Protein AF-Q4TIF8-F1 (afdb_monomer_lite)

Organism: Tetraodon nigroviridis (NCBI:txid99883)

Radius of gyration: 18.83 Å; chains: 1; bounding box: 47×34×64 Å

Foldseek 3Di:
DVVVVLVVLLVVLVVLLVVLVPDDDDLDDDPSLCVLQPDPPPDDNNLLVLLVCLPVQPDLSSVLSSLSVNLSNLQNHPDASCVSNPPCLLVSLVSLLCLLPDPPHDLSSNLSSLSSLLSCLVRHVVSNCSQQCWDWDQDDPRDTAIERDPRHSVVSLQVLLDPVCPPVRCNDPSNVVSSLSSVVSCVVSPVVNSVVHLVPDPCSVVSSCCVVPPDDDPDDPDDDD

pLDDT: mean 84.52, std 13.5, range [31.75, 97.25]

Structure (mmCIF, N/CA/C/O backbone):
data_AF-Q4TIF8-F1
#
_entry.id   AF-Q4TIF8-F1
#
loop_
_atom_site.group_PDB
_atom_site.id
_atom_site.type_symbol
_atom_site.label_atom_id
_atom_site.label_alt_id
_atom_site.label_comp_id
_atom_site.label_asym_id
_atom_site.label_entity_id
_atom_site.label_seq_id
_atom_site.pdbx_PDB_ins_code
_atom_site.Cartn_x
_atom_site.Cartn_y
_atom_site.Cartn_z
_atom_site.occupancy
_atom_site.B_iso_or_equiv
_atom_site.auth_seq_id
_atom_site.auth_comp_id
_atom_site.auth_asym_id
_atom_site.auth_atom_id
_atom_site.pdbx_PDB_model_num
ATOM 1 N N . PRO A 1 1 ? -5.428 7.968 -30.701 1.00 64.38 1 PRO A N 1
ATOM 2 C CA . PRO A 1 1 ? -4.040 7.986 -30.169 1.00 64.38 1 PRO A CA 1
ATOM 3 C C . PRO A 1 1 ? -3.929 7.646 -28.667 1.00 64.38 1 PRO A C 1
ATOM 5 O O . PRO A 1 1 ? -3.242 6.688 -28.335 1.00 64.38 1 PRO A O 1
ATOM 8 N N . GLY A 1 2 ? -4.615 8.365 -27.764 1.00 76.75 2 GLY A N 1
ATOM 9 C CA . GLY A 1 2 ? -4.489 8.154 -26.307 1.00 76.75 2 GLY A CA 1
ATOM 10 C C . GLY A 1 2 ? -4.973 6.788 -25.795 1.00 76.75 2 GLY A C 1
ATOM 11 O O . GLY A 1 2 ? -4.301 6.168 -24.979 1.00 76.75 2 GLY A O 1
ATOM 12 N N . GLN A 1 3 ? -6.085 6.263 -26.323 1.00 79.88 3 GLN A N 1
ATOM 13 C CA . GLN A 1 3 ? -6.583 4.928 -25.950 1.00 79.88 3 GLN A CA 1
ATOM 14 C C . GLN A 1 3 ? -5.625 3.799 -26.359 1.00 79.88 3 GLN A C 1
ATOM 16 O O . GLN A 1 3 ? -5.420 2.867 -25.588 1.00 79.88 3 GLN A O 1
ATOM 21 N N . ILE A 1 4 ? -4.997 3.916 -27.534 1.00 86.88 4 ILE A N 1
ATOM 22 C CA . ILE A 1 4 ? -4.002 2.948 -28.021 1.00 86.88 4 ILE A CA 1
ATOM 23 C C . ILE A 1 4 ? -2.791 2.938 -27.084 1.00 86.88 4 ILE A C 1
ATOM 25 O O . ILE A 1 4 ? -2.325 1.873 -26.700 1.00 86.88 4 ILE A O 1
ATOM 29 N N . LEU A 1 5 ? -2.327 4.114 -26.646 1.00 87.38 5 LEU A N 1
ATOM 30 C CA . LEU A 1 5 ? -1.231 4.215 -25.683 1.00 87.38 5 LEU A CA 1
ATOM 31 C C . LEU A 1 5 ? -1.577 3.523 -24.356 1.00 87.38 5 LEU A C 1
ATOM 33 O O . LEU A 1 5 ? -0.792 2.712 -23.875 1.00 87.38 5 LEU A O 1
ATOM 37 N N . ILE A 1 6 ? -2.762 3.783 -23.791 1.00 88.25 6 ILE A N 1
ATOM 38 C CA . ILE A 1 6 ? -3.210 3.141 -22.543 1.00 88.25 6 ILE A CA 1
ATOM 39 C C . ILE A 1 6 ? -3.274 1.617 -22.704 1.00 88.25 6 ILE A C 1
ATOM 41 O O . ILE A 1 6 ? -2.806 0.886 -21.831 1.00 88.25 6 ILE A O 1
ATOM 45 N N . GLN A 1 7 ? -3.810 1.123 -23.823 1.00 88.31 7 GLN A N 1
ATOM 46 C CA . GLN A 1 7 ? -3.862 -0.311 -24.107 1.00 88.31 7 GLN A CA 1
ATOM 47 C C . GLN A 1 7 ? -2.463 -0.928 -24.208 1.00 88.31 7 GLN A C 1
ATOM 49 O O . GLN A 1 7 ? -2.223 -1.966 -23.593 1.00 88.31 7 GLN A O 1
ATOM 54 N N . SER A 1 8 ? -1.529 -0.270 -24.898 1.00 91.31 8 SER A N 1
ATOM 55 C CA . SER A 1 8 ? -0.138 -0.723 -24.992 1.00 91.31 8 SER A CA 1
ATOM 56 C C . SER A 1 8 ? 0.535 -0.797 -23.621 1.00 91.31 8 SER A C 1
ATOM 58 O O . SER A 1 8 ? 1.168 -1.805 -23.311 1.00 91.31 8 SER A O 1
ATOM 60 N N . VAL A 1 9 ? 0.352 0.215 -22.761 1.00 91.06 9 VAL A N 1
ATOM 61 C CA . VAL A 1 9 ? 0.905 0.192 -21.395 1.00 91.06 9 VAL A CA 1
ATOM 62 C C . VAL A 1 9 ? 0.277 -0.929 -20.562 1.00 91.06 9 VAL A C 1
ATOM 64 O O . VAL A 1 9 ? 0.994 -1.675 -19.895 1.00 91.06 9 VAL A O 1
ATOM 67 N N . LYS A 1 10 ? -1.047 -1.117 -20.629 1.00 91.12 10 LYS A N 1
ATOM 68 C CA . LYS A 1 10 ? -1.732 -2.211 -19.917 1.00 91.12 10 LYS A CA 1
ATOM 69 C C . LYS A 1 10 ? -1.241 -3.580 -20.368 1.00 91.12 10 LYS A C 1
ATOM 71 O O . LYS A 1 10 ? -1.038 -4.455 -19.524 1.00 91.12 10 LYS A O 1
ATOM 76 N N . LEU A 1 11 ? -1.040 -3.771 -21.672 1.00 91.19 11 LEU A N 1
ATOM 77 C CA . LEU A 1 11 ? -0.510 -5.019 -22.210 1.00 91.19 11 LEU A CA 1
ATOM 78 C C . LEU A 1 11 ? 0.923 -5.247 -21.725 1.00 91.19 11 LEU A C 1
ATOM 80 O O . LEU A 1 11 ? 1.208 -6.324 -21.212 1.00 91.19 11 LEU A O 1
ATOM 84 N N . ALA A 1 12 ? 1.781 -4.226 -21.790 1.00 92.56 12 ALA A N 1
ATOM 85 C CA . ALA A 1 12 ? 3.150 -4.304 -21.290 1.00 92.56 12 ALA A CA 1
ATOM 86 C C . ALA A 1 12 ? 3.185 -4.693 -19.803 1.00 92.56 12 ALA A C 1
ATOM 88 O O . ALA A 1 12 ? 3.849 -5.659 -19.438 1.00 92.56 12 ALA A O 1
ATOM 89 N N . PHE A 1 13 ? 2.402 -4.030 -18.944 1.00 91.88 13 PHE A N 1
ATOM 90 C CA . PHE A 1 13 ? 2.329 -4.391 -17.525 1.00 91.88 13 PHE A CA 1
ATOM 91 C C . PHE A 1 13 ? 1.773 -5.793 -17.300 1.00 91.88 13 PHE A C 1
ATOM 93 O O . PHE A 1 13 ? 2.265 -6.506 -16.429 1.00 91.88 13 PHE A O 1
ATOM 100 N N . SER A 1 14 ? 0.766 -6.209 -18.066 1.00 90.12 14 SER A N 1
ATOM 101 C CA . SER A 1 14 ? 0.175 -7.544 -17.935 1.00 90.12 14 SER A CA 1
ATOM 102 C C . SER A 1 14 ? 1.169 -8.636 -18.324 1.00 90.12 14 SER A C 1
ATOM 104 O O . SER A 1 14 ? 1.332 -9.607 -17.587 1.00 90.12 14 SER A O 1
ATOM 106 N N . VAL A 1 15 ? 1.868 -8.465 -19.450 1.00 92.06 15 VAL A N 1
ATOM 107 C CA . VAL A 1 15 ? 2.896 -9.400 -19.923 1.00 92.06 15 VAL A CA 1
ATOM 108 C C . VAL A 1 15 ? 4.035 -9.473 -18.913 1.00 92.06 15 VAL A C 1
ATOM 110 O O . VAL A 1 15 ? 4.344 -10.566 -18.448 1.00 92.06 15 VAL A O 1
ATOM 113 N N . THR A 1 16 ? 4.585 -8.336 -18.481 1.00 89.88 16 THR A N 1
ATOM 114 C CA . THR A 1 16 ? 5.671 -8.306 -17.489 1.00 89.88 16 THR A CA 1
ATOM 115 C C . THR A 1 16 ? 5.256 -8.962 -16.170 1.00 89.88 16 THR A C 1
ATOM 117 O O . THR A 1 16 ? 5.985 -9.800 -15.642 1.00 89.88 16 THR A O 1
ATOM 120 N N . ASN A 1 17 ? 4.052 -8.666 -15.664 1.00 88.19 17 ASN A N 1
ATOM 121 C CA . ASN A 1 17 ? 3.516 -9.309 -14.462 1.00 88.19 17 ASN A CA 1
ATOM 122 C C . ASN A 1 17 ? 3.411 -10.831 -14.611 1.00 88.19 17 ASN A C 1
ATOM 124 O O . ASN A 1 17 ? 3.734 -11.563 -13.675 1.00 88.19 17 ASN A O 1
ATOM 128 N N . ASN A 1 18 ? 2.942 -11.311 -15.764 1.00 88.38 18 ASN A N 1
ATOM 129 C CA . ASN A 1 18 ? 2.785 -12.738 -16.022 1.00 88.38 18 ASN A CA 1
ATOM 130 C C . ASN A 1 18 ? 4.130 -13.448 -16.182 1.00 88.38 18 ASN A C 1
ATOM 132 O O . ASN A 1 18 ? 4.282 -14.541 -15.648 1.00 88.38 18 ASN A O 1
ATOM 136 N N . VAL A 1 19 ? 5.108 -12.829 -16.846 1.00 88.75 19 VAL A N 1
ATOM 137 C CA . VAL A 1 19 ? 6.457 -13.395 -16.996 1.00 88.75 19 VAL A CA 1
ATOM 138 C C . VAL A 1 19 ? 7.127 -13.560 -15.631 1.00 88.75 19 VAL A C 1
ATOM 140 O O . VAL A 1 19 ? 7.611 -14.646 -15.327 1.00 88.75 19 VAL A O 1
ATOM 143 N N . ILE A 1 20 ? 7.070 -12.539 -14.767 1.00 86.25 20 ILE A N 1
ATOM 144 C CA . ILE A 1 20 ? 7.608 -12.636 -13.399 1.00 86.25 20 ILE A CA 1
ATOM 145 C C . ILE A 1 20 ? 6.835 -13.686 -12.585 1.00 86.25 20 ILE A C 1
ATOM 147 O O . ILE A 1 20 ? 7.428 -14.435 -11.821 1.00 86.25 20 ILE A O 1
ATOM 151 N N . ARG A 1 21 ? 5.508 -13.790 -12.761 1.00 85.00 21 ARG A N 1
ATOM 152 C CA . ARG A 1 21 ? 4.683 -14.798 -12.065 1.00 85.00 21 ARG A CA 1
ATOM 153 C C . ARG A 1 21 ? 5.035 -16.233 -12.441 1.00 85.00 21 ARG A C 1
ATOM 155 O O . ARG A 1 21 ? 4.941 -17.106 -11.591 1.00 85.00 21 ARG A O 1
ATOM 162 N N . LEU A 1 22 ? 5.318 -16.475 -13.717 1.00 86.62 22 LEU A N 1
ATOM 163 C CA . LEU A 1 22 ? 5.589 -17.809 -14.252 1.00 86.62 22 LEU A CA 1
ATOM 164 C C . LEU A 1 22 ? 7.047 -18.237 -14.052 1.00 86.62 22 LEU A C 1
ATOM 166 O O . LEU A 1 22 ? 7.390 -19.373 -14.371 1.00 86.62 22 LEU A O 1
ATOM 170 N N . LYS A 1 23 ? 7.899 -17.348 -13.529 1.00 82.81 23 LYS A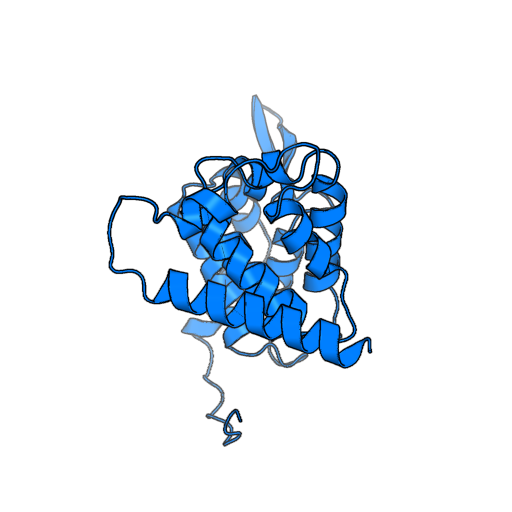 N 1
ATOM 171 C CA . LYS A 1 23 ? 9.270 -17.683 -13.157 1.00 82.81 23 LYS A CA 1
ATOM 172 C C . LYS A 1 23 ? 9.251 -18.822 -12.120 1.00 82.81 23 LYS A C 1
ATOM 174 O O . LYS A 1 23 ? 8.523 -18.717 -11.130 1.00 82.81 23 LYS A O 1
ATOM 179 N N . PRO A 1 24 ? 10.035 -19.898 -12.315 1.00 80.50 24 PRO A N 1
ATOM 180 C CA . PRO A 1 24 ? 10.155 -20.952 -11.316 1.00 80.50 24 PRO A CA 1
ATOM 181 C C . PRO A 1 24 ? 10.766 -20.394 -10.018 1.00 80.50 24 PRO A C 1
ATOM 183 O O . PRO A 1 24 ? 11.543 -19.435 -10.081 1.00 80.50 24 PRO A O 1
ATOM 186 N N . PRO A 1 25 ? 10.449 -20.981 -8.850 1.00 74.69 25 PRO A N 1
ATOM 187 C CA . PRO A 1 25 ? 11.040 -20.565 -7.583 1.00 74.69 25 PRO A CA 1
ATOM 188 C C . PRO A 1 25 ? 12.559 -20.767 -7.652 1.00 74.69 25 PRO A C 1
ATOM 190 O O . PRO A 1 25 ? 13.056 -21.889 -7.698 1.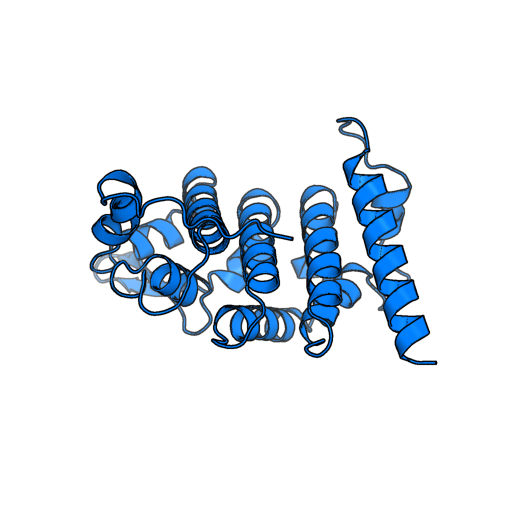00 74.69 25 PRO A O 1
ATOM 193 N N . SER A 1 26 ? 13.289 -19.661 -7.740 1.00 75.06 26 SER A N 1
ATOM 194 C CA . SER A 1 26 ? 14.744 -19.613 -7.811 1.00 75.06 26 SER A CA 1
ATOM 195 C C . SER A 1 26 ? 15.207 -18.338 -7.124 1.00 75.06 26 SER A C 1
ATOM 197 O O . SER A 1 26 ? 14.688 -17.260 -7.429 1.00 75.06 26 SER A O 1
ATOM 199 N N . ASP A 1 27 ? 16.197 -18.466 -6.242 1.00 68.81 27 ASP A N 1
ATOM 200 C CA . ASP A 1 27 ? 16.776 -17.341 -5.495 1.00 68.81 27 ASP A CA 1
ATOM 201 C C . ASP A 1 27 ? 17.520 -16.342 -6.393 1.00 68.81 27 ASP A C 1
ATOM 203 O O . ASP A 1 27 ? 17.813 -15.220 -5.985 1.00 68.81 27 ASP A O 1
ATOM 207 N N . VAL A 1 28 ? 17.817 -16.710 -7.643 1.00 78.62 28 VAL A N 1
ATOM 208 C CA . VAL A 1 28 ? 18.532 -15.830 -8.569 1.00 78.62 28 VAL A CA 1
ATOM 209 C C . VAL A 1 28 ? 17.545 -14.902 -9.274 1.00 78.62 28 VAL A C 1
ATOM 211 O O . VAL A 1 28 ? 16.625 -15.352 -9.964 1.00 78.62 28 VAL A O 1
ATOM 214 N N . ALA A 1 29 ? 17.746 -13.589 -9.141 1.00 77.94 29 ALA A N 1
ATOM 215 C CA . ALA A 1 29 ? 17.004 -12.590 -9.906 1.00 77.94 29 ALA A CA 1
ATOM 216 C C . ALA A 1 29 ? 17.207 -12.809 -11.416 1.00 77.94 29 ALA A C 1
ATOM 218 O O . ALA A 1 29 ? 18.332 -12.916 -11.904 1.00 77.94 29 ALA A O 1
ATOM 219 N N . SER A 1 30 ? 16.107 -12.877 -12.159 1.00 83.81 30 SER A N 1
ATOM 220 C CA . SER A 1 30 ? 16.119 -13.024 -13.611 1.00 83.81 30 SER A CA 1
ATOM 221 C C . SER A 1 30 ? 16.679 -11.762 -14.280 1.00 83.81 30 SER A C 1
ATOM 223 O O . SER A 1 30 ? 16.565 -10.669 -13.718 1.00 83.81 30 SER A O 1
ATOM 225 N N . PRO A 1 31 ? 17.209 -11.861 -15.513 1.00 83.75 31 PRO A N 1
ATOM 226 C CA . PRO A 1 31 ? 17.667 -10.690 -16.261 1.00 83.75 31 PRO A CA 1
ATOM 227 C C . PRO A 1 31 ? 16.587 -9.609 -16.409 1.00 83.75 31 PRO A C 1
ATOM 229 O O . PRO A 1 31 ? 16.896 -8.422 -16.402 1.00 83.75 31 PRO A O 1
ATOM 232 N N . LEU A 1 32 ? 15.312 -10.011 -16.492 1.00 83.50 32 LEU A N 1
ATOM 233 C CA . LEU A 1 32 ? 14.185 -9.083 -16.528 1.00 83.50 32 LEU A CA 1
ATOM 234 C C . LEU A 1 32 ? 14.020 -8.341 -15.196 1.00 83.50 32 LEU A C 1
ATOM 236 O O . LEU A 1 32 ? 13.904 -7.124 -15.196 1.00 83.50 32 LEU A O 1
ATOM 240 N N . GLU A 1 33 ? 14.031 -9.041 -14.061 1.00 82.75 33 GLU A N 1
ATOM 241 C CA . GLU A 1 33 ? 13.942 -8.404 -12.738 1.00 82.75 33 GLU A CA 1
ATOM 242 C C . GLU A 1 33 ? 15.128 -7.470 -12.495 1.00 82.75 33 GLU A C 1
ATOM 244 O O . GLU A 1 33 ? 14.937 -6.348 -12.035 1.00 82.75 33 GLU A O 1
ATOM 249 N N . GLN A 1 34 ? 16.337 -7.883 -12.877 1.00 81.12 34 GLN A N 1
ATOM 250 C CA . GLN A 1 34 ? 17.517 -7.024 -12.828 1.00 81.12 34 GLN A CA 1
ATOM 251 C C . GLN A 1 34 ? 17.324 -5.775 -13.693 1.00 81.12 34 GLN A C 1
ATOM 253 O O . GLN A 1 34 ? 17.499 -4.671 -13.198 1.00 81.12 34 GLN A O 1
ATOM 258 N N . ALA A 1 35 ? 16.882 -5.906 -14.944 1.00 81.88 35 ALA A N 1
ATOM 259 C CA . ALA A 1 35 ? 16.640 -4.752 -15.812 1.00 81.88 35 ALA A CA 1
ATOM 260 C C . ALA A 1 35 ? 15.549 -3.803 -15.278 1.00 81.88 35 ALA A C 1
ATOM 262 O O . ALA A 1 35 ? 15.669 -2.590 -15.420 1.00 81.88 35 ALA A O 1
ATOM 263 N N . LEU A 1 36 ? 14.497 -4.335 -14.645 1.00 81.25 36 LEU A N 1
ATOM 264 C CA . LEU A 1 36 ? 13.407 -3.533 -14.071 1.00 81.25 36 LEU A CA 1
ATOM 265 C C . LEU A 1 36 ? 13.804 -2.825 -12.768 1.00 81.25 36 LEU A C 1
ATOM 267 O O . LEU A 1 36 ? 13.198 -1.815 -12.415 1.00 81.25 36 LEU A O 1
ATOM 271 N N . THR A 1 37 ? 14.779 -3.379 -12.045 1.00 76.81 37 THR A N 1
ATOM 272 C CA . THR A 1 37 ? 15.252 -2.880 -10.744 1.00 76.81 37 THR A CA 1
ATOM 273 C C . THR A 1 37 ? 16.549 -2.085 -10.848 1.00 76.81 37 THR A C 1
ATOM 275 O O . THR A 1 37 ? 16.919 -1.402 -9.893 1.00 76.81 37 THR A O 1
ATOM 278 N N . GLN A 1 38 ? 17.235 -2.138 -11.992 1.00 74.19 38 GLN A N 1
ATOM 279 C CA . GLN A 1 38 ? 18.428 -1.345 -12.234 1.00 74.19 38 GLN A CA 1
ATOM 280 C C . GLN A 1 38 ? 18.080 0.147 -12.174 1.00 74.19 38 GLN A C 1
ATOM 282 O O . GLN A 1 38 ? 17.093 0.581 -12.778 1.00 74.19 38 GLN A O 1
ATOM 287 N N . PRO A 1 39 ? 18.881 0.956 -11.457 1.00 64.25 39 PRO A N 1
ATOM 288 C CA . PRO A 1 39 ? 18.705 2.395 -11.472 1.00 64.25 39 PRO A CA 1
ATOM 289 C C . PRO A 1 39 ? 18.944 2.873 -12.905 1.00 64.25 39 PRO A C 1
ATOM 291 O O . PRO A 1 39 ? 20.063 2.812 -13.414 1.00 64.25 39 PRO A O 1
ATOM 294 N N . GLY A 1 40 ? 17.877 3.310 -13.575 1.00 59.78 40 GLY A N 1
ATOM 295 C CA . GLY A 1 40 ? 17.991 3.927 -14.890 1.00 59.78 40 GLY A CA 1
ATOM 296 C C . GLY A 1 40 ? 18.965 5.103 -14.819 1.00 59.78 40 GLY A C 1
ATOM 297 O O . GLY A 1 40 ? 18.944 5.875 -13.856 1.00 59.78 40 GLY A O 1
ATOM 298 N N . GLY A 1 41 ? 19.832 5.242 -15.824 1.00 49.31 41 GLY A N 1
ATOM 299 C CA . GLY A 1 41 ? 20.680 6.425 -15.949 1.00 49.31 41 GLY A CA 1
ATOM 300 C C . GLY A 1 41 ? 19.818 7.691 -15.913 1.00 49.31 41 GLY A C 1
ATOM 301 O O . GLY A 1 41 ? 18.857 7.801 -16.668 1.00 49.31 41 GLY A O 1
ATOM 302 N N . HIS A 1 42 ? 20.153 8.611 -15.003 1.00 46.47 42 HIS A N 1
ATOM 303 C CA . HIS A 1 42 ? 19.512 9.914 -14.789 1.00 46.47 42 HIS A CA 1
ATOM 304 C C . HIS A 1 42 ? 17.974 9.894 -14.636 1.00 46.47 42 HIS A C 1
ATOM 306 O O . HIS A 1 42 ? 17.221 10.099 -15.582 1.00 46.47 42 HIS A O 1
ATOM 312 N N . GLY A 1 43 ? 17.495 9.745 -13.395 1.00 52.97 43 GLY A N 1
ATOM 313 C CA . GLY A 1 43 ? 16.169 10.229 -12.970 1.00 52.97 43 GLY A CA 1
ATOM 314 C C . GLY A 1 43 ? 14.941 9.412 -13.395 1.00 52.97 43 GLY A C 1
ATOM 315 O O . GLY A 1 43 ? 13.865 9.628 -12.845 1.00 52.97 43 GLY A O 1
ATOM 316 N N . ASN A 1 44 ? 15.079 8.438 -14.296 1.00 62.03 44 ASN A N 1
ATOM 317 C CA . ASN A 1 44 ? 13.972 7.590 -14.749 1.00 62.03 44 ASN A CA 1
ATOM 318 C C . ASN A 1 44 ? 13.998 6.216 -14.071 1.00 62.03 44 ASN A C 1
ATOM 320 O O . ASN A 1 44 ? 14.272 5.193 -14.697 1.00 62.03 44 ASN A O 1
ATOM 324 N N . ASN A 1 45 ? 13.697 6.191 -12.772 1.00 80.19 45 ASN A N 1
ATOM 325 C CA . ASN A 1 45 ? 13.471 4.936 -12.066 1.00 80.19 45 ASN A CA 1
ATOM 326 C C . ASN A 1 45 ? 12.072 4.397 -12.398 1.00 80.19 45 ASN A C 1
ATOM 328 O O . ASN A 1 45 ? 11.062 5.035 -12.086 1.00 80.19 45 ASN A O 1
ATOM 332 N N . LEU A 1 46 ? 12.006 3.209 -13.006 1.00 86.44 46 LEU A N 1
ATOM 333 C CA . LEU A 1 46 ? 10.741 2.569 -13.362 1.00 86.44 46 LEU A CA 1
ATOM 334 C C . LEU A 1 46 ? 9.819 2.400 -12.147 1.00 86.44 46 LEU A C 1
ATOM 336 O O . LEU A 1 46 ? 8.613 2.570 -12.287 1.00 86.44 46 LEU A O 1
ATOM 340 N N . ILE A 1 47 ? 10.362 2.137 -10.956 1.00 89.31 47 ILE A N 1
ATOM 341 C CA . ILE A 1 47 ? 9.584 2.001 -9.716 1.00 89.31 47 ILE A CA 1
ATOM 342 C C . ILE A 1 47 ? 8.814 3.295 -9.409 1.00 89.31 47 ILE A C 1
ATOM 344 O O . ILE A 1 47 ? 7.616 3.247 -9.127 1.00 89.31 47 ILE A O 1
ATOM 348 N N . ALA A 1 48 ? 9.461 4.457 -9.540 1.00 89.06 48 ALA A N 1
ATOM 349 C CA . ALA A 1 48 ? 8.810 5.752 -9.348 1.00 89.06 48 ALA A CA 1
ATOM 350 C C . ALA A 1 48 ? 7.745 6.018 -10.424 1.00 89.06 48 ALA A C 1
ATOM 352 O O . ALA A 1 48 ? 6.660 6.516 -10.123 1.00 89.06 48 ALA A O 1
ATOM 353 N N . VAL A 1 49 ? 8.021 5.643 -11.677 1.00 90.75 49 VAL A N 1
ATOM 354 C CA . VAL A 1 49 ? 7.053 5.762 -12.779 1.00 90.75 49 VAL A CA 1
ATOM 355 C C . VAL A 1 49 ? 5.830 4.870 -12.541 1.00 90.75 49 VAL A C 1
ATOM 357 O O . VAL A 1 49 ? 4.702 5.331 -12.700 1.00 90.75 49 VAL A O 1
ATOM 360 N N . LEU A 1 50 ? 6.032 3.621 -12.110 1.00 92.69 50 LEU A N 1
ATOM 361 C CA . LEU A 1 50 ? 4.957 2.690 -11.755 1.00 92.69 50 LEU A CA 1
ATOM 362 C C . LEU A 1 50 ? 4.090 3.251 -10.631 1.00 92.69 50 LEU A C 1
ATOM 364 O O . LEU A 1 50 ? 2.865 3.248 -10.744 1.00 92.69 50 LEU A O 1
ATOM 368 N N . ALA A 1 51 ? 4.716 3.791 -9.586 1.00 94.06 51 ALA A N 1
ATOM 369 C CA . ALA A 1 51 ? 4.002 4.393 -8.472 1.00 94.06 51 ALA A CA 1
ATOM 370 C C . ALA A 1 51 ? 3.151 5.599 -8.908 1.00 94.06 51 ALA A C 1
ATOM 372 O O . ALA A 1 51 ? 2.014 5.725 -8.463 1.00 94.06 51 ALA A O 1
ATOM 373 N N . LYS A 1 52 ? 3.624 6.429 -9.852 1.00 94.31 52 LYS A N 1
ATOM 374 C CA . LYS A 1 52 ? 2.869 7.578 -10.394 1.00 94.31 52 LYS A CA 1
ATOM 375 C C . LYS A 1 52 ? 1.585 7.190 -11.138 1.00 94.31 52 LYS A C 1
ATOM 377 O O . LYS A 1 52 ? 0.678 8.016 -11.242 1.00 94.31 52 LYS A O 1
ATOM 382 N N . TYR A 1 53 ? 1.425 5.943 -11.590 1.00 95.00 53 TYR A N 1
ATOM 383 C CA . TYR A 1 53 ? 0.148 5.504 -12.173 1.00 95.00 53 TYR A CA 1
ATOM 384 C C . TYR A 1 53 ? -1.010 5.490 -11.167 1.00 95.00 53 TYR A C 1
ATOM 386 O O . TYR A 1 53 ? -2.163 5.457 -11.597 1.00 95.00 53 TYR A O 1
ATOM 394 N N . ILE A 1 54 ? -0.746 5.605 -9.858 1.00 96.06 54 ILE A N 1
ATOM 395 C CA . ILE A 1 54 ? -1.787 5.782 -8.834 1.00 96.06 54 ILE A CA 1
ATOM 396 C C . ILE A 1 54 ? -2.663 7.023 -9.078 1.00 96.06 54 ILE A C 1
ATOM 398 O O . ILE A 1 54 ? -3.843 7.027 -8.725 1.00 96.06 54 ILE A O 1
ATOM 402 N N . TYR A 1 55 ? -2.121 8.060 -9.728 1.00 94.56 55 TYR A N 1
ATOM 403 C CA . TYR A 1 55 ? -2.860 9.281 -10.060 1.00 94.56 55 TYR A CA 1
ATOM 404 C C . TYR A 1 55 ? -3.847 9.091 -11.220 1.00 94.56 55 TYR A C 1
ATOM 406 O O . TYR A 1 55 ? -4.700 9.950 -11.453 1.00 94.56 55 TYR A O 1
ATOM 414 N N . HIS A 1 56 ? -3.767 7.979 -11.957 1.00 92.81 56 HIS A N 1
ATOM 415 C CA . HIS A 1 56 ? -4.635 7.734 -13.099 1.00 92.81 56 HIS A CA 1
ATOM 416 C C . HIS A 1 56 ? -6.011 7.216 -12.654 1.00 92.81 56 HIS A C 1
ATOM 418 O O . HIS A 1 56 ? -6.193 6.035 -12.361 1.00 92.81 56 HIS A O 1
ATOM 424 N N . LYS A 1 57 ? -7.004 8.114 -12.621 1.00 88.62 57 LYS A N 1
ATOM 425 C CA . LYS A 1 57 ? -8.356 7.805 -12.124 1.00 88.62 57 LYS A CA 1
ATOM 426 C C . LYS A 1 57 ? -9.324 7.269 -13.185 1.00 88.62 57 LYS A C 1
ATOM 428 O O . LYS A 1 57 ? -10.315 6.653 -12.815 1.00 88.62 57 LYS A O 1
ATOM 433 N N . HIS A 1 58 ? -9.063 7.507 -14.472 1.00 86.81 58 HIS A N 1
ATOM 434 C CA . HIS A 1 58 ? -10.028 7.236 -15.549 1.00 86.81 58 HIS A CA 1
ATOM 435 C C . HIS A 1 58 ? -10.140 5.756 -15.941 1.00 86.81 58 HIS A C 1
ATOM 437 O O . HIS A 1 58 ? -11.215 5.316 -16.332 1.00 86.81 58 HIS A O 1
ATOM 443 N N . ASP A 1 59 ? -9.053 4.988 -15.831 1.00 89.44 59 ASP A N 1
ATOM 444 C CA . ASP A 1 59 ? -9.046 3.539 -16.060 1.00 89.44 59 ASP A CA 1
ATOM 445 C C . ASP A 1 59 ? -8.482 2.832 -14.817 1.00 89.44 59 ASP A C 1
ATOM 447 O O . ASP A 1 59 ? -7.269 2.883 -14.613 1.00 89.44 59 ASP A O 1
ATOM 451 N N . PRO A 1 60 ? -9.307 2.154 -13.992 1.00 90.62 60 PRO A N 1
ATOM 452 C CA . PRO A 1 60 ? -8.855 1.487 -12.769 1.00 90.62 60 PRO A CA 1
ATOM 453 C C . PRO A 1 60 ? -7.989 0.248 -13.032 1.00 90.62 60 PRO A C 1
ATOM 455 O O . PRO A 1 60 ? -7.307 -0.237 -12.128 1.00 90.62 60 PRO A O 1
ATOM 458 N N . ALA A 1 61 ? -7.971 -0.294 -14.253 1.00 92.50 61 ALA A N 1
ATOM 459 C CA . ALA A 1 61 ? -7.104 -1.423 -14.576 1.00 92.50 61 ALA A CA 1
ATOM 460 C C . ALA A 1 61 ? -5.629 -1.019 -14.656 1.00 92.50 61 ALA A C 1
ATOM 462 O O . ALA A 1 61 ? -4.763 -1.822 -14.315 1.00 92.50 61 ALA A O 1
ATOM 463 N N . LEU A 1 62 ? -5.340 0.215 -15.071 1.00 92.81 62 LEU A N 1
ATOM 464 C CA . LEU A 1 62 ? -3.975 0.714 -15.182 1.00 92.81 62 LEU A CA 1
ATOM 465 C C . LEU A 1 62 ? -3.256 0.816 -13.818 1.00 92.81 62 LEU A C 1
ATOM 467 O O . LEU A 1 62 ? -2.219 0.162 -13.675 1.00 92.81 62 LEU A O 1
ATOM 471 N N . PRO A 1 63 ? -3.785 1.520 -12.791 1.00 95.12 63 PRO A N 1
ATOM 472 C CA . PRO A 1 63 ? -3.179 1.531 -11.465 1.00 95.12 63 PRO A CA 1
ATOM 473 C C . PRO A 1 63 ? -3.149 0.131 -10.850 1.00 95.12 63 PRO A C 1
ATOM 475 O O . PRO A 1 63 ? -2.154 -0.212 -10.225 1.00 95.12 63 PRO A O 1
ATOM 478 N N . ARG A 1 64 ? -4.152 -0.735 -11.078 1.00 95.06 64 ARG A N 1
ATOM 479 C CA . ARG A 1 64 ? -4.086 -2.131 -10.598 1.00 95.06 64 ARG A CA 1
ATOM 480 C C . ARG A 1 64 ? -2.872 -2.880 -11.125 1.00 95.06 64 ARG A C 1
ATOM 482 O O . ARG A 1 64 ? -2.157 -3.491 -10.339 1.00 95.06 64 ARG A O 1
ATOM 489 N N . LEU A 1 65 ? -2.646 -2.847 -12.437 1.00 94.38 65 LEU A N 1
ATOM 490 C CA . LEU A 1 65 ? -1.525 -3.551 -13.060 1.00 94.38 65 LEU A CA 1
ATOM 491 C C . LEU A 1 65 ? -0.177 -2.959 -12.632 1.00 94.38 65 LEU A C 1
ATOM 493 O O . LEU A 1 65 ? 0.773 -3.712 -12.406 1.00 94.38 65 LEU A O 1
ATOM 497 N N . ALA A 1 66 ? -0.110 -1.634 -12.480 1.00 95.50 66 ALA A N 1
ATOM 498 C CA . ALA A 1 66 ? 1.080 -0.943 -11.997 1.00 95.50 66 ALA A CA 1
ATOM 499 C C . ALA A 1 66 ? 1.404 -1.310 -10.539 1.00 95.50 66 ALA A C 1
ATOM 501 O O . ALA A 1 66 ? 2.533 -1.692 -10.249 1.00 95.50 66 ALA A O 1
ATOM 502 N N . ILE A 1 67 ? 0.412 -1.281 -9.640 1.00 96.44 67 ILE A N 1
ATOM 503 C CA . ILE A 1 67 ? 0.563 -1.677 -8.229 1.00 96.44 67 ILE A CA 1
ATOM 504 C C . ILE A 1 67 ? 0.906 -3.164 -8.123 1.00 96.44 67 ILE A C 1
ATOM 506 O O . ILE A 1 67 ? 1.743 -3.546 -7.313 1.00 96.44 67 ILE A O 1
ATOM 510 N N . GLN A 1 68 ? 0.312 -4.016 -8.962 1.00 94.38 68 GLN A N 1
ATOM 511 C CA . GLN A 1 68 ? 0.648 -5.437 -8.994 1.00 94.38 68 GLN A CA 1
ATOM 512 C C . GLN A 1 68 ? 2.115 -5.667 -9.369 1.00 94.38 68 GLN A C 1
ATOM 514 O O . GLN A 1 68 ? 2.773 -6.509 -8.757 1.00 94.38 68 GLN A O 1
ATOM 519 N N . LEU A 1 69 ? 2.631 -4.911 -10.342 1.00 92.62 69 LEU A N 1
ATOM 520 C CA . LEU A 1 69 ? 4.036 -4.988 -10.719 1.00 92.62 69 LEU A CA 1
ATOM 521 C C . LEU A 1 69 ? 4.927 -4.426 -9.609 1.00 92.62 69 LEU A C 1
ATOM 523 O O . LEU A 1 69 ? 5.904 -5.068 -9.240 1.00 92.62 69 LEU A O 1
ATOM 527 N N . LEU A 1 70 ? 4.547 -3.293 -9.013 1.00 93.88 70 LEU A N 1
ATOM 528 C CA . LEU A 1 70 ? 5.244 -2.693 -7.875 1.00 93.88 70 LEU A CA 1
ATOM 529 C C . LEU A 1 70 ? 5.329 -3.659 -6.682 1.00 93.88 70 LEU A C 1
ATOM 531 O O . LEU A 1 70 ? 6.394 -3.797 -6.090 1.00 93.88 70 LEU A O 1
ATOM 535 N N . LYS A 1 71 ? 4.249 -4.395 -6.392 1.00 94.25 71 LYS A N 1
ATOM 536 C CA . LYS A 1 71 ? 4.206 -5.452 -5.371 1.00 94.25 71 LYS A CA 1
ATOM 537 C C . LYS A 1 71 ? 5.226 -6.555 -5.634 1.00 94.25 71 LYS A C 1
ATOM 539 O O . LYS A 1 71 ? 5.907 -6.976 -4.712 1.00 94.25 71 LYS A O 1
ATOM 544 N N . ARG A 1 72 ? 5.357 -7.014 -6.882 1.00 89.94 72 ARG A N 1
ATOM 545 C CA . ARG A 1 72 ? 6.361 -8.028 -7.254 1.00 89.94 72 ARG A CA 1
ATOM 546 C C . ARG A 1 72 ? 7.779 -7.476 -7.192 1.00 89.94 72 ARG A C 1
ATOM 548 O O . ARG A 1 72 ? 8.693 -8.171 -6.777 1.00 89.94 72 ARG A O 1
ATOM 555 N N . LEU A 1 73 ? 7.975 -6.230 -7.612 1.00 88.44 73 LEU A N 1
ATOM 556 C CA . LEU A 1 73 ? 9.288 -5.603 -7.535 1.00 88.44 73 LEU A CA 1
ATOM 557 C C . LEU A 1 73 ? 9.706 -5.392 -6.078 1.00 88.44 73 LEU A C 1
ATOM 559 O O . LEU A 1 73 ? 10.864 -5.615 -5.769 1.00 88.44 73 LEU A O 1
ATOM 563 N N . ALA A 1 74 ? 8.785 -5.075 -5.168 1.00 90.06 74 ALA A N 1
ATOM 564 C CA . ALA A 1 74 ? 9.084 -4.954 -3.741 1.00 90.06 74 ALA A CA 1
ATOM 565 C C . ALA A 1 74 ? 9.662 -6.239 -3.117 1.00 90.06 74 ALA A C 1
ATOM 567 O O . ALA A 1 74 ? 10.469 -6.141 -2.199 1.00 90.06 74 ALA A O 1
ATOM 568 N N . THR A 1 75 ? 9.312 -7.426 -3.627 1.00 87.31 75 THR A N 1
ATOM 569 C CA . THR A 1 75 ? 9.867 -8.693 -3.119 1.00 87.31 75 THR A CA 1
ATOM 570 C C . THR A 1 75 ? 11.222 -9.052 -3.719 1.00 87.31 75 THR A C 1
ATOM 572 O O . THR A 1 75 ? 11.974 -9.792 -3.100 1.00 87.31 75 THR A O 1
ATOM 575 N N . VAL A 1 76 ? 11.523 -8.585 -4.937 1.00 81.81 76 VAL A N 1
ATOM 576 C CA . VAL A 1 76 ? 12.720 -9.014 -5.693 1.00 81.81 76 VAL A CA 1
ATOM 577 C C . VAL A 1 76 ? 13.780 -7.913 -5.813 1.00 81.81 76 VAL A C 1
ATOM 579 O O . VAL A 1 76 ? 14.935 -8.191 -6.129 1.00 81.81 76 VAL A O 1
ATOM 582 N N . ALA A 1 77 ? 13.416 -6.649 -5.591 1.00 71.44 77 ALA A N 1
ATOM 583 C CA . ALA A 1 77 ? 14.322 -5.531 -5.793 1.00 71.44 77 ALA A CA 1
ATOM 584 C C . ALA A 1 77 ? 15.456 -5.530 -4.754 1.00 71.44 77 ALA A C 1
ATOM 586 O O . ALA A 1 77 ? 15.184 -5.539 -3.555 1.00 71.44 77 ALA A O 1
ATOM 587 N N . PRO A 1 78 ? 16.725 -5.422 -5.191 1.00 64.50 78 PRO A N 1
ATOM 588 C CA . PRO A 1 78 ? 17.859 -5.268 -4.282 1.00 64.50 78 PRO A CA 1
ATOM 589 C C . PRO A 1 78 ? 17.894 -3.881 -3.618 1.00 64.50 78 PRO A C 1
ATOM 591 O O . PRO A 1 78 ? 18.562 -3.695 -2.605 1.00 64.50 78 PRO A O 1
ATOM 594 N N . MET A 1 79 ? 17.193 -2.896 -4.192 1.00 73.94 79 MET A N 1
ATOM 595 C CA . MET A 1 79 ? 17.070 -1.542 -3.655 1.00 73.94 79 MET A CA 1
ATOM 596 C C . MET A 1 79 ? 15.695 -1.316 -3.036 1.00 73.94 79 MET A C 1
ATOM 598 O O . MET A 1 79 ? 14.676 -1.761 -3.562 1.00 73.94 79 MET A O 1
ATOM 602 N N . SER A 1 80 ? 15.674 -0.538 -1.954 1.00 84.75 80 SER A N 1
ATOM 603 C CA . SER A 1 80 ? 14.443 -0.111 -1.293 1.00 84.75 80 SER A CA 1
ATOM 604 C C . SER A 1 80 ? 13.521 0.636 -2.262 1.00 84.75 80 SER A C 1
ATOM 606 O O . SER A 1 80 ? 13.926 1.622 -2.887 1.00 84.75 80 SER A O 1
ATOM 608 N N . VAL A 1 81 ? 12.256 0.210 -2.343 1.00 88.12 81 VAL A N 1
ATOM 609 C CA . VAL A 1 81 ? 11.217 0.909 -3.117 1.00 88.12 81 VAL A CA 1
ATOM 610 C C . VAL A 1 81 ? 11.082 2.347 -2.626 1.00 88.12 81 VAL A C 1
ATOM 612 O O . VAL A 1 81 ? 10.988 3.255 -3.442 1.00 88.12 81 VAL A O 1
ATOM 615 N N . TYR A 1 82 ? 11.158 2.573 -1.312 1.00 89.75 82 TYR A N 1
ATOM 616 C CA . TYR A 1 82 ? 11.126 3.912 -0.720 1.00 89.75 82 TYR A CA 1
ATOM 617 C C . TYR A 1 82 ? 12.257 4.807 -1.249 1.00 89.75 82 TYR A C 1
ATOM 619 O O . TYR A 1 82 ? 11.999 5.925 -1.692 1.00 89.75 82 TYR A O 1
ATOM 627 N N . ALA A 1 83 ? 13.491 4.293 -1.304 1.00 87.50 83 ALA A N 1
ATOM 628 C CA . ALA A 1 83 ? 14.624 5.037 -1.860 1.00 87.50 83 ALA A CA 1
ATOM 629 C C . ALA A 1 83 ? 14.423 5.372 -3.348 1.00 87.50 83 ALA A C 1
ATOM 631 O O . ALA A 1 83 ? 14.807 6.446 -3.806 1.00 87.50 83 ALA A O 1
ATOM 632 N N . CYS A 1 84 ? 13.766 4.479 -4.091 1.00 87.75 84 CYS A N 1
ATOM 633 C CA . CYS A 1 84 ? 13.440 4.682 -5.498 1.00 87.75 84 CYS A CA 1
ATOM 634 C C . CYS A 1 84 ? 12.402 5.791 -5.730 1.00 87.75 84 CYS A C 1
ATOM 636 O O . CYS A 1 84 ? 12.401 6.386 -6.806 1.00 87.75 84 CYS A O 1
ATOM 638 N N . LEU A 1 85 ? 11.531 6.069 -4.752 1.00 88.88 85 LEU A N 1
ATOM 639 C CA . LEU A 1 85 ? 10.560 7.168 -4.825 1.00 88.88 85 LEU A CA 1
ATOM 640 C C . LEU A 1 85 ? 11.212 8.538 -4.585 1.00 88.88 85 LEU A C 1
ATOM 642 O O . LEU A 1 85 ? 10.732 9.540 -5.112 1.00 88.88 85 LEU A O 1
ATOM 646 N N . GLY A 1 86 ? 12.300 8.589 -3.810 1.00 88.50 86 GLY A N 1
ATOM 647 C CA . GLY A 1 86 ? 13.043 9.818 -3.534 1.00 88.50 86 GLY A CA 1
ATOM 648 C C . GLY A 1 86 ? 12.156 10.927 -2.957 1.00 88.50 86 GLY A C 1
ATOM 649 O O . GLY A 1 86 ? 11.400 10.706 -2.012 1.00 88.50 86 GLY A O 1
ATOM 650 N N . SER A 1 87 ? 12.223 12.124 -3.547 1.00 89.50 87 SER A N 1
ATOM 651 C CA . SER A 1 87 ? 11.430 13.289 -3.124 1.00 89.50 87 SER A CA 1
ATOM 652 C C . SER A 1 87 ? 9.919 13.105 -3.277 1.00 89.50 87 SER A C 1
ATOM 654 O O . SER A 1 87 ? 9.153 13.778 -2.592 1.00 89.50 87 SER A O 1
ATOM 656 N N . ASP A 1 88 ? 9.478 12.192 -4.146 1.00 91.00 88 ASP A N 1
ATOM 657 C CA . ASP A 1 88 ? 8.057 11.981 -4.432 1.00 91.00 88 ASP A CA 1
ATOM 658 C C . ASP A 1 88 ? 7.390 11.042 -3.410 1.00 91.00 88 ASP A C 1
ATOM 660 O O . ASP A 1 88 ? 6.180 10.829 -3.472 1.00 91.00 88 ASP A O 1
ATOM 664 N N . ALA A 1 89 ? 8.147 10.475 -2.460 1.00 93.25 89 ALA A N 1
ATOM 665 C CA . ALA A 1 89 ? 7.659 9.451 -1.537 1.00 93.25 89 ALA A CA 1
ATOM 666 C C . ALA A 1 89 ? 6.410 9.890 -0.751 1.00 93.25 89 ALA A C 1
ATOM 668 O O . ALA A 1 89 ? 5.416 9.163 -0.734 1.00 93.25 89 ALA A O 1
ATOM 669 N N . ALA A 1 90 ? 6.424 11.088 -0.157 1.00 94.00 90 ALA A N 1
ATOM 670 C CA . ALA A 1 90 ? 5.285 11.611 0.601 1.00 94.00 90 ALA A CA 1
ATOM 671 C C . ALA A 1 90 ? 4.056 11.845 -0.294 1.00 94.00 90 ALA A C 1
ATOM 673 O O . ALA A 1 90 ? 2.966 11.373 0.018 1.00 94.00 90 ALA A O 1
ATOM 674 N N . ALA A 1 91 ? 4.242 12.476 -1.457 1.00 95.25 91 ALA A N 1
ATOM 675 C CA . ALA A 1 91 ? 3.154 12.736 -2.400 1.00 95.25 91 ALA A CA 1
ATOM 676 C C . ALA A 1 91 ? 2.521 11.438 -2.931 1.00 95.25 91 ALA A C 1
ATOM 678 O O . ALA A 1 91 ? 1.301 11.352 -3.098 1.00 95.25 91 ALA A O 1
ATOM 679 N N . ILE A 1 92 ? 3.344 10.416 -3.183 1.00 95.31 92 ILE A N 1
ATOM 680 C CA . ILE A 1 92 ? 2.887 9.093 -3.608 1.00 95.31 92 ILE A CA 1
ATOM 681 C C . ILE A 1 92 ? 2.126 8.414 -2.468 1.00 95.31 92 ILE A C 1
ATOM 683 O O . ILE A 1 92 ? 1.013 7.948 -2.705 1.00 95.31 92 ILE A O 1
ATOM 687 N N . ARG A 1 93 ? 2.657 8.405 -1.235 1.00 96.00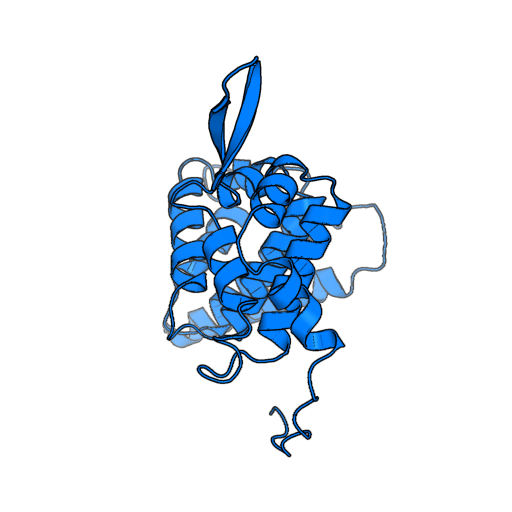 93 ARG A N 1
ATOM 688 C CA . ARG A 1 93 ? 1.937 7.904 -0.049 1.00 96.00 93 ARG A CA 1
ATOM 689 C C . ARG A 1 93 ? 0.550 8.537 0.044 1.00 96.00 93 ARG A C 1
ATOM 691 O O . ARG A 1 93 ? -0.441 7.813 0.117 1.00 96.00 93 ARG A O 1
ATOM 698 N N . ASP A 1 94 ? 0.471 9.861 -0.027 1.00 96.00 94 ASP A N 1
ATOM 699 C CA . ASP A 1 94 ? -0.787 10.600 0.100 1.00 96.00 94 ASP A CA 1
ATOM 700 C C . ASP A 1 94 ? -1.770 10.237 -1.018 1.00 96.00 94 ASP A C 1
ATOM 702 O O . ASP A 1 94 ? -2.970 10.092 -0.778 1.00 96.00 94 ASP A O 1
ATOM 706 N N . ALA A 1 95 ? -1.274 10.001 -2.235 1.00 96.62 95 ALA A N 1
ATOM 707 C CA . ALA A 1 95 ? -2.094 9.528 -3.343 1.00 96.62 95 ALA A CA 1
ATOM 708 C C . ALA A 1 95 ? -2.660 8.123 -3.092 1.00 96.62 95 ALA A C 1
ATOM 710 O O . ALA A 1 95 ? -3.853 7.898 -3.300 1.00 96.62 95 ALA A O 1
ATOM 711 N N . PHE A 1 96 ? -1.840 7.188 -2.604 1.00 97.12 96 PHE A N 1
ATOM 712 C CA . PHE A 1 96 ? -2.292 5.850 -2.215 1.00 97.12 96 PHE A CA 1
ATOM 713 C C . PHE A 1 96 ? -3.344 5.911 -1.096 1.00 97.12 96 PHE A C 1
ATOM 715 O O . PHE A 1 96 ? -4.390 5.268 -1.209 1.00 97.12 96 PHE A O 1
ATOM 722 N N . LEU A 1 97 ? -3.119 6.725 -0.060 1.00 95.94 97 LEU A N 1
ATOM 723 C CA . LEU A 1 97 ? -4.059 6.912 1.051 1.00 95.94 97 LEU A CA 1
ATOM 724 C C . LEU A 1 97 ? -5.376 7.540 0.594 1.00 95.94 97 LEU A C 1
ATOM 726 O O . LEU A 1 97 ? -6.444 7.028 0.922 1.00 95.94 97 LEU A O 1
ATOM 730 N N . THR A 1 98 ? -5.310 8.583 -0.234 1.00 95.69 98 THR A N 1
ATOM 731 C CA . THR A 1 98 ? -6.493 9.248 -0.800 1.00 95.69 98 THR A CA 1
ATOM 732 C C . THR A 1 98 ? -7.354 8.258 -1.584 1.00 95.69 98 THR A C 1
ATOM 734 O O . THR A 1 98 ? -8.581 8.252 -1.468 1.00 95.69 98 THR A O 1
ATOM 737 N N . ARG A 1 99 ? -6.725 7.382 -2.378 1.00 94.88 99 ARG A N 1
ATOM 738 C CA . ARG A 1 99 ? -7.423 6.330 -3.134 1.00 94.88 99 ARG A CA 1
ATOM 739 C C . ARG A 1 99 ? -8.035 5.292 -2.192 1.00 94.88 99 ARG A C 1
ATOM 741 O O . ARG A 1 99 ? -9.192 4.919 -2.365 1.00 94.88 99 ARG A O 1
ATOM 748 N N . LEU A 1 100 ? -7.303 4.872 -1.161 1.00 93.75 100 LEU A N 1
ATOM 749 C CA . LEU A 1 100 ? -7.785 3.897 -0.183 1.00 93.75 100 LEU A CA 1
ATOM 750 C C . LEU A 1 100 ? -8.994 4.427 0.620 1.00 93.75 100 LEU A C 1
ATOM 752 O O . LEU A 1 100 ? -9.963 3.692 0.825 1.00 93.75 100 LEU A O 1
ATOM 756 N N . GLN A 1 101 ? -8.987 5.712 0.989 1.00 92.06 101 GLN A N 1
ATOM 757 C CA . GLN A 1 101 ? -10.067 6.398 1.716 1.00 92.06 101 GLN A CA 1
ATOM 758 C C . GLN A 1 101 ? -11.287 6.730 0.842 1.00 92.06 101 GLN A C 1
ATOM 760 O O . GLN A 1 101 ? -12.417 6.755 1.331 1.00 92.06 101 GLN A O 1
ATOM 765 N N . SER A 1 102 ? -11.091 6.972 -0.456 1.00 91.50 102 SER A N 1
ATOM 766 C CA . SER A 1 102 ? -12.163 7.397 -1.363 1.00 91.50 102 SER A CA 1
ATOM 767 C C . SER A 1 102 ? -13.322 6.391 -1.422 1.00 91.50 102 SER A C 1
ATOM 769 O O . SER A 1 102 ? -13.126 5.202 -1.672 1.00 91.50 102 SER A O 1
ATOM 771 N N . LYS A 1 103 ? -14.561 6.859 -1.226 1.00 86.44 103 LYS A N 1
ATOM 772 C CA . LYS A 1 103 ? -15.772 6.012 -1.247 1.00 86.44 103 LYS A CA 1
ATOM 773 C C . LYS A 1 103 ? -16.165 5.537 -2.647 1.00 86.44 103 LYS A C 1
ATOM 775 O O . LYS A 1 103 ? -16.837 4.522 -2.772 1.00 86.44 103 LYS A O 1
ATOM 780 N N . THR A 1 104 ? -15.762 6.272 -3.680 1.00 87.88 104 THR A N 1
ATOM 781 C CA . THR A 1 104 ? -16.091 5.992 -5.089 1.00 87.88 104 THR A CA 1
ATOM 782 C C . THR A 1 104 ? -14.973 5.260 -5.822 1.00 87.88 104 THR A C 1
ATOM 784 O O . THR A 1 104 ? -15.050 5.060 -7.032 1.00 87.88 104 THR A O 1
ATOM 787 N N . GLU A 1 105 ? -13.911 4.893 -5.106 1.00 91.31 105 GLU A N 1
ATOM 788 C CA . GLU A 1 105 ? -12.783 4.188 -5.689 1.00 91.31 105 GLU A CA 1
ATOM 789 C C . GLU A 1 105 ? -13.150 2.763 -6.099 1.00 91.31 105 GLU A C 1
ATOM 791 O O . GLU A 1 105 ? -13.920 2.085 -5.417 1.00 91.31 105 GLU A O 1
ATOM 796 N N . ASP A 1 106 ? -12.533 2.289 -7.181 1.00 90.25 106 ASP A N 1
ATOM 797 C CA . ASP A 1 106 ? -12.662 0.898 -7.590 1.00 90.25 106 ASP A CA 1
ATOM 798 C C . ASP A 1 106 ? -12.145 -0.035 -6.480 1.00 90.25 106 ASP A C 1
ATOM 800 O O . ASP A 1 106 ? -11.007 0.067 -6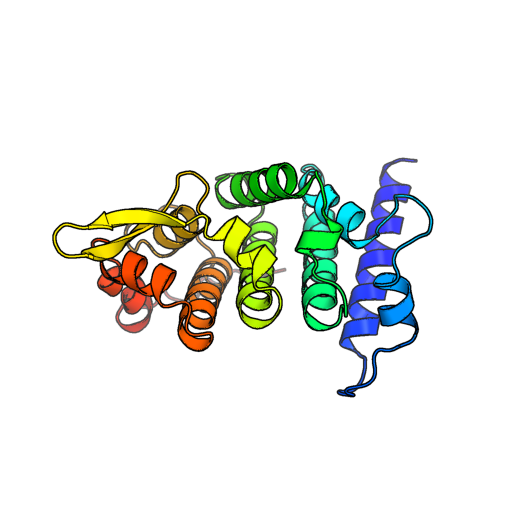.008 1.00 90.25 106 ASP A O 1
ATOM 804 N N . MET A 1 107 ? -12.993 -0.976 -6.064 1.00 89.62 107 MET A N 1
ATOM 805 C CA . MET A 1 107 ? -12.698 -1.865 -4.938 1.00 89.62 107 MET A CA 1
ATOM 806 C C . MET A 1 107 ? -11.466 -2.736 -5.199 1.00 89.62 107 MET A C 1
ATOM 808 O O . MET A 1 107 ? -10.706 -3.024 -4.275 1.00 89.62 107 MET A O 1
ATOM 812 N N . ARG A 1 108 ? -11.219 -3.124 -6.456 1.00 91.75 108 ARG A N 1
ATOM 813 C CA . ARG A 1 108 ? -10.054 -3.936 -6.818 1.00 91.75 108 ARG A CA 1
ATOM 814 C C . ARG A 1 108 ? -8.767 -3.115 -6.734 1.00 91.75 108 ARG A C 1
ATOM 816 O O . ARG A 1 108 ? -7.730 -3.681 -6.407 1.00 91.75 108 ARG A O 1
ATOM 823 N N . VAL A 1 109 ? -8.803 -1.802 -6.986 1.00 94.25 109 VAL A N 1
ATOM 824 C CA . VAL A 1 109 ? -7.657 -0.913 -6.714 1.00 94.25 109 VAL A CA 1
ATOM 825 C C . VAL A 1 109 ? -7.348 -0.905 -5.218 1.00 94.25 109 VAL A C 1
ATOM 827 O O . VAL A 1 109 ? -6.198 -1.130 -4.852 1.00 94.25 109 VAL A O 1
ATOM 830 N N . LYS A 1 110 ? -8.354 -0.729 -4.349 1.00 94.94 110 LYS A N 1
ATOM 831 C CA . LYS A 1 110 ? -8.150 -0.758 -2.888 1.00 94.94 110 LYS A CA 1
ATOM 832 C C . LYS A 1 110 ? -7.553 -2.078 -2.400 1.00 94.94 110 LYS A C 1
ATOM 834 O O . LYS A 1 110 ? -6.597 -2.061 -1.630 1.00 94.94 110 LYS A O 1
ATOM 839 N N . VAL A 1 111 ? -8.076 -3.206 -2.890 1.00 94.81 111 VAL A N 1
ATOM 840 C CA . VAL A 1 111 ? -7.524 -4.544 -2.615 1.00 94.81 111 VAL A CA 1
ATOM 841 C C . VAL A 1 111 ? -6.051 -4.603 -3.015 1.00 94.81 111 VAL A C 1
ATOM 843 O O . VAL A 1 111 ? -5.215 -4.980 -2.200 1.00 94.81 111 VAL A O 1
ATOM 846 N N . MET A 1 112 ? -5.712 -4.165 -4.233 1.00 95.81 112 MET A N 1
ATOM 847 C CA . MET A 1 112 ? -4.326 -4.175 -4.708 1.00 95.81 112 MET A CA 1
ATOM 848 C C . MET A 1 112 ? -3.397 -3.293 -3.865 1.00 95.81 112 MET A C 1
ATOM 850 O O . MET A 1 112 ? -2.247 -3.673 -3.656 1.00 95.81 112 MET A O 1
ATOM 854 N N . ILE A 1 113 ? -3.875 -2.144 -3.372 1.00 97.25 113 ILE A N 1
ATOM 855 C CA . ILE A 1 113 ? -3.113 -1.284 -2.453 1.00 97.25 113 ILE A CA 1
ATOM 856 C C . ILE A 1 113 ? -2.824 -2.031 -1.146 1.00 97.25 113 ILE A C 1
ATOM 858 O O . ILE A 1 113 ? -1.674 -2.080 -0.725 1.00 97.25 113 ILE A O 1
ATOM 862 N N . LEU A 1 114 ? -3.836 -2.639 -0.522 1.00 97.12 114 LEU A N 1
ATOM 863 C CA . LEU A 1 114 ? -3.659 -3.368 0.740 1.00 97.12 114 LEU A CA 1
ATOM 864 C C . LEU A 1 114 ? -2.749 -4.589 0.584 1.00 97.12 114 LEU A C 1
ATOM 866 O O . LEU A 1 114 ? -1.887 -4.815 1.425 1.00 97.12 114 LEU A O 1
ATOM 870 N N . GLU A 1 115 ? -2.882 -5.343 -0.508 1.00 96.06 115 GLU A N 1
ATOM 871 C CA . GLU A 1 115 ? -1.974 -6.456 -0.801 1.00 96.06 115 GLU A CA 1
ATOM 872 C C . GLU A 1 115 ? -0.531 -5.989 -1.009 1.00 96.06 115 GLU A C 1
ATOM 874 O O . GLU A 1 115 ? 0.405 -6.678 -0.609 1.00 96.06 115 GLU A O 1
ATOM 879 N N . PHE A 1 116 ? -0.338 -4.839 -1.660 1.00 96.94 116 PHE A N 1
ATOM 880 C CA . PHE A 1 116 ? 0.983 -4.241 -1.807 1.00 96.94 116 PHE A CA 1
ATOM 881 C C . PHE A 1 116 ? 1.567 -3.838 -0.451 1.00 96.94 116 PHE A C 1
ATOM 883 O O . PHE A 1 116 ? 2.717 -4.170 -0.172 1.00 96.94 116 PHE A O 1
ATOM 890 N N . LEU A 1 117 ? 0.774 -3.189 0.406 1.00 96.88 117 LEU A N 1
ATOM 891 C CA . LEU A 1 117 ? 1.204 -2.819 1.753 1.00 96.88 117 LEU A CA 1
ATOM 892 C C . LEU A 1 117 ? 1.533 -4.047 2.605 1.00 96.88 117 LEU A C 1
ATOM 894 O O . LEU A 1 117 ? 2.542 -4.019 3.294 1.00 96.88 117 LEU A O 1
ATOM 898 N N . ALA A 1 118 ? 0.756 -5.131 2.516 1.00 96.00 118 ALA A N 1
ATOM 899 C CA . ALA A 1 118 ? 1.042 -6.387 3.216 1.00 96.00 118 ALA A CA 1
ATOM 900 C C . ALA A 1 118 ? 2.406 -6.963 2.830 1.00 96.00 118 ALA A C 1
ATOM 902 O O . ALA A 1 118 ? 3.212 -7.259 3.702 1.00 96.00 118 ALA A O 1
ATOM 903 N N . VAL A 1 119 ? 2.713 -7.011 1.533 1.00 94.88 119 VAL A N 1
ATOM 904 C CA . VAL A 1 119 ? 4.040 -7.427 1.056 1.00 94.88 119 VAL A CA 1
ATOM 905 C C . VAL A 1 119 ? 5.140 -6.468 1.525 1.00 94.88 119 VAL A C 1
ATOM 907 O O . VAL A 1 119 ? 6.242 -6.901 1.862 1.00 94.88 119 VAL A O 1
ATOM 910 N N . ALA A 1 120 ? 4.862 -5.164 1.565 1.00 94.56 120 ALA A N 1
ATOM 911 C CA . ALA A 1 120 ? 5.824 -4.167 2.023 1.00 94.56 120 ALA A CA 1
ATOM 912 C C . ALA A 1 120 ? 6.160 -4.295 3.517 1.00 94.56 120 ALA A C 1
ATOM 914 O O . ALA A 1 120 ? 7.266 -3.919 3.897 1.00 94.56 120 ALA A O 1
ATOM 915 N N . VAL A 1 121 ? 5.257 -4.839 4.346 1.00 94.50 121 VAL A N 1
ATOM 916 C CA . VAL A 1 121 ? 5.555 -5.133 5.757 1.00 94.50 121 VAL A CA 1
ATOM 917 C C . VAL A 1 121 ? 6.768 -6.058 5.854 1.00 94.50 121 VAL A C 1
ATOM 919 O O . VAL A 1 121 ? 7.740 -5.704 6.512 1.00 94.50 121 VAL A O 1
ATOM 922 N N . GLU A 1 122 ? 6.724 -7.178 5.134 1.00 90.56 122 GLU A N 1
ATOM 923 C CA . GLU A 1 122 ? 7.738 -8.240 5.182 1.00 90.56 122 GLU A CA 1
ATOM 924 C C . GLU A 1 122 ? 9.036 -7.849 4.460 1.00 90.56 122 GLU A C 1
ATOM 926 O O . GLU A 1 122 ? 10.129 -8.262 4.837 1.00 90.56 122 GLU A O 1
ATOM 931 N N . THR A 1 123 ? 8.930 -7.064 3.382 1.00 91.06 123 THR A N 1
ATOM 932 C CA . THR A 1 123 ? 10.047 -6.881 2.435 1.00 91.06 123 THR A CA 1
ATOM 933 C C . THR A 1 123 ? 10.613 -5.466 2.374 1.00 91.06 123 THR A C 1
ATOM 935 O O . THR A 1 123 ? 11.727 -5.276 1.890 1.00 91.06 123 THR A O 1
ATOM 938 N N . GLN A 1 124 ? 9.880 -4.448 2.836 1.00 91.44 124 GLN A N 1
ATOM 939 C CA . GLN A 1 124 ? 10.217 -3.038 2.604 1.00 91.44 124 GLN A CA 1
ATOM 940 C C . GLN A 1 124 ? 10.011 -2.172 3.866 1.00 91.44 124 GLN A C 1
ATOM 942 O O . GLN A 1 124 ? 9.106 -1.332 3.892 1.00 91.44 124 GLN A O 1
ATOM 947 N N . PRO A 1 125 ? 10.882 -2.284 4.894 1.00 91.00 125 PRO A N 1
ATOM 948 C CA . PRO A 1 125 ? 10.724 -1.604 6.187 1.00 91.00 125 PRO A CA 1
ATOM 949 C C . PRO A 1 125 ? 10.555 -0.080 6.077 1.00 91.00 125 PRO A C 1
ATOM 951 O O . PRO A 1 125 ? 9.629 0.478 6.658 1.00 91.00 125 PRO A O 1
ATOM 954 N N . GLY A 1 126 ? 11.383 0.600 5.277 1.00 92.19 126 GLY A N 1
ATOM 955 C CA . GLY A 1 126 ? 11.276 2.057 5.118 1.00 92.19 126 GLY A CA 1
ATOM 956 C C . GLY A 1 126 ? 9.996 2.503 4.400 1.00 92.19 126 GLY A C 1
ATOM 957 O O . GLY A 1 126 ? 9.456 3.568 4.690 1.00 92.19 126 GLY A O 1
ATOM 958 N N . LEU A 1 127 ? 9.470 1.677 3.487 1.00 93.44 127 LEU A N 1
ATOM 959 C CA . LEU A 1 127 ? 8.203 1.976 2.824 1.00 93.44 127 LEU A CA 1
ATOM 960 C C . LEU A 1 127 ? 7.033 1.798 3.794 1.00 93.44 127 LEU A C 1
ATOM 962 O O . LEU A 1 127 ? 6.155 2.654 3.842 1.00 93.44 127 LEU A O 1
ATOM 966 N N . ILE A 1 128 ? 7.010 0.711 4.569 1.00 94.81 128 ILE A N 1
ATOM 967 C CA . ILE A 1 128 ? 5.919 0.489 5.520 1.00 94.81 128 ILE A CA 1
ATOM 968 C C . ILE A 1 128 ? 5.924 1.536 6.640 1.00 94.81 128 ILE A C 1
ATOM 970 O O . ILE A 1 128 ? 4.855 2.008 7.012 1.00 94.81 128 ILE A O 1
ATOM 974 N N . GLU A 1 129 ? 7.088 1.984 7.117 1.00 93.50 129 GLU A N 1
ATOM 975 C CA . GLU A 1 129 ? 7.183 3.073 8.102 1.00 93.50 129 GLU A CA 1
ATOM 976 C C . GLU A 1 129 ? 6.541 4.371 7.597 1.00 93.50 129 GLU A C 1
ATOM 978 O O . GLU A 1 129 ? 5.760 4.994 8.323 1.00 93.50 129 GLU A O 1
ATOM 983 N N . LEU A 1 130 ? 6.777 4.723 6.327 1.00 94.81 130 LEU A N 1
ATOM 984 C CA . LEU A 1 130 ? 6.148 5.874 5.676 1.00 94.81 130 LEU A CA 1
ATOM 985 C C . LEU A 1 130 ? 4.609 5.789 5.699 1.00 94.81 130 LEU A C 1
ATOM 987 O O . LEU A 1 130 ? 3.945 6.812 5.872 1.00 94.81 130 LEU A O 1
ATOM 991 N N . PHE A 1 131 ? 4.040 4.592 5.520 1.00 96.44 131 PHE A N 1
ATOM 992 C CA . PHE A 1 131 ? 2.587 4.365 5.502 1.00 96.44 131 PHE A CA 1
ATOM 993 C C . PHE A 1 131 ? 1.968 4.159 6.889 1.00 96.44 131 PHE A C 1
ATOM 995 O O . PHE A 1 131 ? 0.793 4.480 7.085 1.00 96.44 131 PHE A O 1
ATOM 1002 N N . LEU A 1 132 ? 2.711 3.608 7.850 1.00 94.94 132 LEU A N 1
ATOM 1003 C CA . LEU A 1 132 ? 2.245 3.459 9.227 1.00 94.94 132 LEU A CA 1
ATOM 1004 C C . LEU A 1 132 ? 2.161 4.813 9.926 1.00 94.94 132 LEU A C 1
ATOM 1006 O O . LEU A 1 132 ? 1.212 5.015 10.682 1.00 94.94 132 LEU A O 1
ATOM 1010 N N . ASN A 1 133 ? 3.105 5.721 9.640 1.00 94.81 133 ASN A N 1
ATOM 1011 C CA . ASN A 1 133 ? 3.126 7.100 10.132 1.00 94.81 133 ASN A CA 1
ATOM 1012 C C . ASN A 1 133 ? 2.771 7.179 11.629 1.00 94.81 133 ASN A C 1
ATOM 1014 O O . ASN A 1 133 ? 1.773 7.791 12.011 1.00 94.81 133 ASN A O 1
ATOM 1018 N N . LEU A 1 134 ? 3.531 6.462 12.461 1.00 92.12 134 LEU A N 1
ATOM 1019 C CA . LEU A 1 134 ? 3.323 6.443 13.907 1.00 92.12 134 LEU A CA 1
ATOM 1020 C C . LEU A 1 134 ? 4.023 7.637 14.552 1.00 92.12 134 LEU A C 1
ATOM 1022 O O . LEU A 1 134 ? 5.185 7.917 14.263 1.00 92.12 134 LEU A O 1
ATOM 1026 N N . GLU A 1 135 ? 3.326 8.296 15.465 1.00 90.25 135 GLU A N 1
ATOM 1027 C CA . GLU A 1 135 ? 3.866 9.390 16.264 1.00 90.25 135 GLU A CA 1
ATOM 1028 C C . GLU A 1 135 ? 4.284 8.861 17.634 1.00 90.25 135 GLU A C 1
ATOM 1030 O O . GLU A 1 135 ? 3.583 8.046 18.241 1.00 90.25 135 GLU A O 1
ATOM 1035 N N . VAL A 1 136 ? 5.439 9.313 18.120 1.00 87.94 136 VAL A N 1
ATOM 1036 C CA . VAL A 1 136 ? 5.912 8.991 19.467 1.00 87.94 136 VAL A CA 1
ATOM 1037 C C . VAL A 1 136 ? 5.427 10.080 20.406 1.00 87.94 136 VAL A C 1
ATOM 1039 O O . VAL A 1 136 ? 5.699 11.259 20.194 1.00 87.94 136 VAL A O 1
ATOM 1042 N N . LYS A 1 137 ? 4.726 9.672 21.457 1.00 80.50 137 LYS A N 1
ATOM 1043 C CA . LYS A 1 137 ? 4.373 10.525 22.580 1.00 80.50 137 LYS A CA 1
ATOM 1044 C C . LYS A 1 137 ? 5.239 10.129 23.768 1.00 80.50 137 LYS A C 1
ATOM 1046 O O . LYS A 1 137 ? 5.310 8.950 24.125 1.00 80.50 137 LYS A O 1
ATOM 1051 N N . ASP A 1 138 ? 5.887 11.114 24.378 1.00 72.50 138 ASP A N 1
ATOM 1052 C CA . ASP A 1 138 ? 6.614 10.902 25.625 1.00 72.50 138 ASP A CA 1
ATOM 1053 C C . ASP A 1 138 ? 5.609 10.515 26.718 1.00 72.50 138 ASP A C 1
ATOM 1055 O O . ASP A 1 138 ? 4.717 11.292 27.074 1.00 72.50 138 ASP A O 1
ATOM 1059 N N . GLY A 1 139 ? 5.704 9.274 27.195 1.00 64.50 139 GLY A N 1
ATOM 1060 C CA . GLY A 1 139 ? 4.876 8.770 28.280 1.00 64.50 139 GLY A CA 1
ATOM 1061 C C . GLY A 1 139 ? 5.370 9.268 29.636 1.00 64.50 139 GLY A C 1
ATOM 1062 O O . GLY A 1 139 ? 6.563 9.503 29.848 1.00 64.50 139 GLY A O 1
ATOM 1063 N N . SER A 1 140 ? 4.453 9.389 30.595 1.00 57.81 140 SER A N 1
ATOM 1064 C CA . SER A 1 140 ? 4.826 9.473 32.006 1.00 57.81 140 SER A CA 1
ATOM 1065 C C . SER A 1 140 ? 5.510 8.159 32.403 1.00 57.81 140 SER A C 1
ATOM 1067 O O . SER A 1 140 ? 4.951 7.096 32.150 1.00 57.81 140 SER A O 1
ATOM 1069 N N . GLU A 1 141 ? 6.697 8.236 33.013 1.00 60.38 141 GLU A N 1
ATOM 1070 C CA . GLU A 1 141 ? 7.543 7.097 33.442 1.00 60.38 141 GLU A CA 1
ATOM 1071 C C . GLU A 1 141 ? 8.456 6.455 32.376 1.00 60.38 141 GLU A C 1
ATOM 1073 O O . GLU A 1 141 ? 8.802 5.280 32.465 1.00 60.38 141 GLU A O 1
ATOM 1078 N N . GLY A 1 142 ? 8.910 7.209 31.368 1.00 62.66 142 GLY A N 1
ATOM 1079 C CA . GLY A 1 142 ? 10.000 6.759 30.481 1.00 62.66 142 GLY A CA 1
ATOM 1080 C C . GLY A 1 142 ? 9.626 5.639 29.499 1.00 62.66 142 GLY A C 1
ATOM 1081 O O . GLY A 1 142 ? 10.489 5.140 28.773 1.00 62.66 142 GLY A O 1
ATOM 1082 N N . SER A 1 143 ? 8.346 5.267 29.433 1.00 66.88 143 SER A N 1
ATOM 1083 C CA . SER A 1 143 ? 7.805 4.395 28.392 1.00 66.88 143 SER A CA 1
ATOM 1084 C C . SER A 1 143 ? 7.431 5.222 27.154 1.00 66.88 143 SER A C 1
ATOM 1086 O O . SER A 1 143 ? 6.778 6.260 27.251 1.00 66.88 143 SER A O 1
ATOM 1088 N N . LYS A 1 144 ? 7.881 4.789 25.969 1.00 75.06 144 LYS A N 1
ATOM 1089 C CA . LYS A 1 144 ? 7.484 5.408 24.694 1.00 75.06 144 LYS A CA 1
ATOM 1090 C C . LYS A 1 144 ? 6.075 4.946 24.347 1.00 75.06 144 LYS A C 1
ATOM 1092 O O . LYS A 1 144 ? 5.868 3.758 24.092 1.00 75.06 144 LYS A O 1
ATOM 1097 N N . GLU A 1 145 ? 5.120 5.867 24.311 1.00 82.88 145 GLU A N 1
ATOM 1098 C CA . GLU A 1 145 ? 3.795 5.578 23.778 1.00 82.88 145 GLU A CA 1
ATOM 1099 C C . GLU A 1 145 ? 3.749 5.912 22.289 1.00 82.88 145 GLU A C 1
ATOM 1101 O O . GLU A 1 145 ? 4.290 6.920 21.842 1.00 82.88 145 GLU A O 1
ATOM 1106 N N . PHE A 1 146 ? 3.096 5.057 21.508 1.00 88.44 146 PHE A N 1
ATOM 1107 C CA . PHE A 1 146 ? 2.880 5.288 20.084 1.00 88.44 146 PHE A CA 1
ATOM 1108 C C . PHE A 1 146 ? 1.431 5.700 19.843 1.00 88.44 146 PHE A C 1
ATOM 1110 O O . PHE A 1 146 ? 0.515 5.206 20.505 1.00 88.44 146 PHE A O 1
ATOM 1117 N N . LEU A 1 147 ? 1.222 6.584 18.875 1.00 90.69 147 LEU A N 1
ATOM 1118 C CA . LEU A 1 147 ? -0.087 6.993 18.382 1.00 90.69 147 LEU A CA 1
ATOM 1119 C C . LEU A 1 147 ? -0.124 6.877 16.858 1.00 90.69 147 LEU A C 1
ATOM 1121 O O . LEU A 1 147 ? 0.908 6.895 16.190 1.00 90.69 147 LEU A O 1
ATOM 1125 N N . LEU A 1 148 ? -1.329 6.738 16.303 1.00 92.44 148 LEU A N 1
ATOM 1126 C CA . LEU A 1 148 ? -1.511 6.830 14.856 1.00 92.44 148 LEU A CA 1
ATOM 1127 C C . LEU A 1 148 ? -1.397 8.297 14.461 1.00 92.44 148 LEU A C 1
ATOM 1129 O O . LEU A 1 148 ? -2.244 9.089 14.877 1.00 92.44 148 LEU A O 1
ATOM 1133 N N . GLY A 1 149 ? -0.402 8.638 13.650 1.00 92.00 149 GLY A N 1
ATOM 1134 C CA . GLY A 1 149 ? -0.332 9.962 13.055 1.00 92.00 149 GLY A CA 1
ATOM 1135 C C . GLY A 1 149 ? -1.443 10.177 12.032 1.00 92.00 149 GLY A C 1
ATOM 1136 O O . GLY A 1 149 ? -2.127 9.240 11.602 1.00 92.00 149 GLY A O 1
ATOM 1137 N N . GLU A 1 150 ? -1.611 11.427 11.616 1.00 90.19 150 GLU A N 1
ATOM 1138 C CA . GLU A 1 150 ? -2.696 11.864 10.725 1.00 90.19 150 GLU A CA 1
ATOM 1139 C C . GLU A 1 150 ? -2.758 11.057 9.415 1.00 90.19 150 GLU A C 1
ATOM 1141 O O . GLU A 1 150 ? -3.821 10.598 8.999 1.00 90.19 150 GLU A O 1
ATOM 1146 N N . TRP A 1 151 ? -1.597 10.789 8.815 1.00 90.25 151 TRP A N 1
ATOM 1147 C CA . TRP A 1 151 ? -1.459 10.103 7.525 1.00 90.25 151 TRP A CA 1
ATOM 1148 C C . TRP A 1 151 ? -1.272 8.585 7.655 1.00 90.25 151 TRP A C 1
ATOM 1150 O O . TRP A 1 151 ? -0.737 7.942 6.755 1.00 90.25 151 TRP A O 1
ATOM 1160 N N . SER A 1 152 ? -1.672 7.985 8.779 1.00 95.31 152 SER A N 1
ATOM 1161 C CA . SER A 1 152 ? -1.558 6.536 8.957 1.00 95.31 152 SER A CA 1
ATOM 1162 C C . SER A 1 152 ? -2.563 5.784 8.080 1.00 95.31 152 SER A C 1
ATOM 1164 O O . SER A 1 152 ? -3.773 6.017 8.149 1.00 95.31 152 SER A O 1
ATOM 1166 N N . CYS A 1 153 ? -2.091 4.797 7.313 1.00 95.62 153 CYS A N 1
ATOM 1167 C CA . CYS A 1 153 ? -2.974 3.878 6.584 1.00 95.62 153 CYS A CA 1
ATOM 1168 C C . CYS A 1 153 ? -3.878 3.048 7.514 1.00 95.62 153 CYS A C 1
ATOM 1170 O O . CYS A 1 153 ? -4.927 2.566 7.079 1.00 95.62 153 CYS A O 1
ATOM 1172 N N . LEU A 1 154 ? -3.511 2.916 8.795 1.00 95.31 154 LEU A N 1
ATOM 1173 C CA . LEU A 1 154 ? -4.244 2.123 9.780 1.00 95.31 154 LEU A CA 1
ATOM 1174 C C . LEU A 1 154 ? -5.628 2.687 10.099 1.00 95.31 154 LEU A C 1
ATOM 1176 O O . LEU A 1 154 ? -6.518 1.903 10.415 1.00 95.31 154 LEU A O 1
ATOM 1180 N N . HIS A 1 155 ? -5.844 3.999 9.955 1.00 93.62 155 HIS A N 1
ATOM 1181 C CA . HIS A 1 155 ? -7.184 4.585 10.093 1.00 93.62 155 HIS A CA 1
ATOM 1182 C C . HIS A 1 155 ? -8.164 3.934 9.114 1.00 93.62 155 HIS A C 1
ATOM 1184 O O . HIS A 1 155 ? -9.237 3.487 9.503 1.00 93.62 155 HIS A O 1
ATOM 1190 N N . VAL A 1 156 ? -7.741 3.767 7.858 1.00 92.25 156 VAL A N 1
ATOM 1191 C CA . VAL A 1 156 ? -8.586 3.167 6.818 1.00 92.25 156 VAL A CA 1
ATOM 1192 C C . VAL A 1 156 ? -8.810 1.681 7.066 1.00 92.25 156 VAL A C 1
ATOM 1194 O O . VAL A 1 156 ? -9.896 1.168 6.830 1.00 92.25 156 VAL A O 1
ATOM 1197 N N . VAL A 1 157 ? -7.790 0.974 7.551 1.00 93.44 157 VAL A N 1
ATOM 1198 C CA . VAL A 1 157 ? -7.894 -0.457 7.866 1.00 93.44 157 VAL A CA 1
ATOM 1199 C C . VAL A 1 157 ? -8.887 -0.689 9.003 1.00 93.44 157 VAL A C 1
ATOM 1201 O O . VAL A 1 157 ? -9.705 -1.600 8.902 1.00 93.44 157 VAL A O 1
ATOM 1204 N N . LEU A 1 158 ? -8.859 0.151 10.043 1.00 92.38 158 LEU A N 1
ATOM 1205 C CA . LEU A 1 158 ? -9.816 0.108 11.151 1.00 92.38 158 LEU A CA 1
ATOM 1206 C C . LEU A 1 158 ? -11.253 0.358 10.671 1.00 92.38 158 LEU A C 1
ATOM 1208 O O . LEU A 1 158 ? -12.156 -0.375 11.069 1.00 92.38 158 LEU A O 1
ATOM 1212 N N . ASP A 1 159 ? -11.449 1.322 9.769 1.00 89.88 159 ASP A N 1
ATOM 1213 C CA . ASP A 1 159 ? -12.757 1.589 9.161 1.00 89.88 159 ASP A CA 1
ATOM 1214 C C . ASP A 1 159 ? -13.253 0.411 8.304 1.00 89.88 159 ASP A C 1
ATOM 1216 O O . ASP A 1 159 ? -14.443 0.095 8.304 1.00 89.88 159 ASP A O 1
ATOM 1220 N N . LEU A 1 160 ? -12.352 -0.263 7.577 1.00 88.25 160 LEU A N 1
ATOM 1221 C CA . LEU A 1 160 ? -12.693 -1.401 6.714 1.00 88.25 160 LEU A CA 1
ATOM 1222 C C . LEU A 1 160 ? -13.105 -2.653 7.498 1.00 88.25 160 LEU A C 1
ATOM 1224 O O . LEU A 1 160 ? -13.937 -3.420 7.007 1.00 88.25 160 LEU A O 1
ATOM 1228 N N . ILE A 1 161 ? -12.534 -2.871 8.686 1.00 88.56 161 ILE A N 1
ATOM 1229 C CA . ILE A 1 161 ? -12.903 -4.000 9.554 1.00 88.56 161 ILE A CA 1
ATOM 1230 C C . ILE A 1 161 ? -14.088 -3.678 10.474 1.00 88.56 161 ILE A C 1
ATOM 1232 O O . ILE A 1 161 ? -14.590 -4.587 11.130 1.00 88.56 161 ILE A O 1
ATOM 1236 N N . ASP A 1 162 ? -14.553 -2.424 10.544 1.00 87.69 162 ASP A N 1
ATOM 1237 C CA . ASP A 1 162 ? -15.650 -2.050 11.439 1.00 87.69 162 ASP A CA 1
ATOM 1238 C C . ASP A 1 162 ? -16.944 -2.796 11.093 1.00 87.69 162 ASP A C 1
ATOM 1240 O O . ASP A 1 162 ? -17.571 -2.581 10.051 1.00 87.69 162 ASP A O 1
ATOM 1244 N N . SER A 1 163 ? -17.381 -3.646 12.023 1.00 74.38 163 SER A N 1
ATOM 1245 C CA . SER A 1 163 ? -18.610 -4.439 11.941 1.00 74.38 163 SER A CA 1
ATOM 1246 C C . SER A 1 163 ? -19.852 -3.587 11.667 1.00 74.38 163 SER A C 1
ATOM 1248 O O . SER A 1 163 ? -20.778 -4.039 11.002 1.00 74.38 163 SER A O 1
ATOM 1250 N N . LYS A 1 164 ? -19.878 -2.325 12.121 1.00 74.94 164 LYS A N 1
ATOM 1251 C CA . LYS A 1 164 ? -21.004 -1.407 11.866 1.00 74.94 164 LYS A CA 1
ATOM 1252 C C . LYS A 1 164 ? -21.035 -0.856 10.441 1.00 74.94 164 LYS A C 1
ATOM 1254 O O . LYS A 1 164 ? -22.071 -0.322 10.029 1.00 74.94 164 LYS A O 1
ATOM 1259 N N . GLN A 1 165 ? -19.911 -0.907 9.731 1.00 69.88 165 GLN A N 1
ATOM 1260 C CA . GLN A 1 165 ? -19.796 -0.508 8.327 1.00 69.88 165 GLN A CA 1
ATOM 1261 C C . GLN A 1 165 ? -20.046 -1.693 7.389 1.00 69.88 165 GLN A C 1
ATOM 1263 O O . GLN A 1 165 ? -20.512 -1.496 6.262 1.00 69.88 165 GLN A O 1
ATOM 1268 N N . GLN A 1 166 ? -19.802 -2.917 7.866 1.00 63.59 166 GLN A N 1
ATOM 1269 C CA . GLN A 1 166 ? -20.129 -4.149 7.154 1.00 63.59 166 GLN A CA 1
ATOM 1270 C C . GLN A 1 166 ? -21.646 -4.219 6.913 1.00 63.59 166 GLN A C 1
ATOM 1272 O O . GLN A 1 166 ? -22.448 -4.198 7.842 1.00 63.59 166 GLN A O 1
ATOM 1277 N N . GLY A 1 167 ? -22.046 -4.219 5.639 1.00 57.78 167 GLY A N 1
ATOM 1278 C CA . GLY A 1 167 ? -23.451 -4.226 5.212 1.00 57.78 167 GLY A CA 1
ATOM 1279 C C . GLY A 1 167 ? -24.069 -2.851 4.915 1.00 57.78 167 GLY A C 1
ATOM 1280 O O . GLY A 1 167 ? -25.122 -2.806 4.286 1.00 57.78 167 GLY A O 1
ATOM 1281 N N . LYS A 1 168 ? -23.428 -1.728 5.286 1.00 60.69 168 LYS A N 1
ATOM 1282 C CA . LY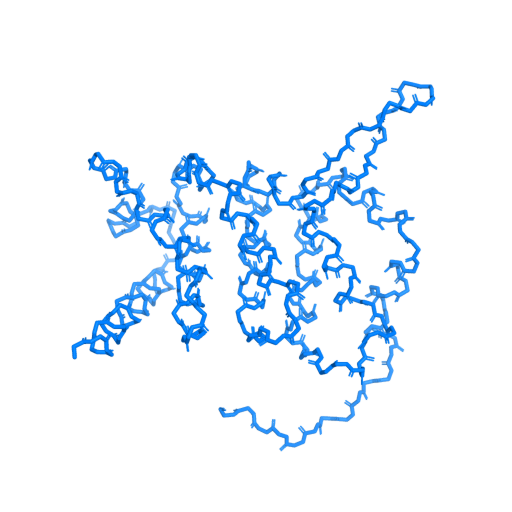S A 1 168 ? -23.886 -0.369 4.898 1.00 60.69 168 LYS A CA 1
ATOM 1283 C C . LYS A 1 168 ? -23.342 0.073 3.548 1.00 60.69 168 LYS A C 1
ATOM 1285 O O . LYS A 1 168 ? -24.044 0.682 2.748 1.00 60.69 168 LYS A O 1
ATOM 1290 N N . TYR A 1 169 ? -22.079 -0.241 3.315 1.00 55.91 169 TYR A N 1
ATOM 1291 C CA . TYR A 1 169 ? -21.430 -0.145 2.022 1.00 55.91 169 TYR A CA 1
ATOM 1292 C C . TYR A 1 169 ? -21.042 -1.574 1.675 1.00 55.91 169 TYR A C 1
ATOM 1294 O O . TYR A 1 169 ? -20.568 -2.300 2.550 1.00 55.91 169 TYR A O 1
ATOM 1302 N N . TRP A 1 170 ? -21.288 -2.012 0.443 1.00 52.06 170 TRP A N 1
ATOM 1303 C CA . TRP A 1 170 ? -20.830 -3.318 -0.018 1.00 52.06 170 TRP A CA 1
ATOM 1304 C C . TRP A 1 170 ? -19.299 -3.332 0.063 1.00 52.06 170 TRP A C 1
ATOM 1306 O O . TRP A 1 170 ? -18.627 -2.877 -0.856 1.00 52.06 170 TRP A O 1
ATOM 1316 N N . CYS A 1 171 ? -18.747 -3.749 1.204 1.00 60.31 171 CYS A N 1
ATOM 1317 C CA . CYS A 1 171 ? -17.339 -4.064 1.359 1.00 60.31 171 CYS A CA 1
ATOM 1318 C C . CYS A 1 171 ? -17.214 -5.490 0.835 1.00 60.31 171 CYS A C 1
ATOM 1320 O O . CYS A 1 171 ? -17.667 -6.416 1.515 1.00 60.31 171 CYS A O 1
ATOM 1322 N N . PRO A 1 172 ? -16.697 -5.692 -0.389 1.00 72.38 172 PRO A N 1
ATOM 1323 C CA . PRO A 1 172 ? -16.621 -7.029 -0.940 1.00 72.38 172 PRO A CA 1
ATOM 1324 C C . PRO A 1 172 ? -15.776 -7.897 0.002 1.00 72.38 172 PRO A C 1
ATOM 1326 O O . PRO A 1 172 ? -14.777 -7.396 0.534 1.00 72.38 172 PRO A O 1
ATOM 1329 N N . PRO A 1 173 ? -16.098 -9.190 0.173 1.00 80.69 173 PRO A N 1
ATOM 1330 C CA . PRO A 1 173 ? -15.309 -10.109 0.996 1.00 80.69 173 PRO A CA 1
ATOM 1331 C C . PRO A 1 173 ? -13.799 -10.046 0.710 1.00 80.69 173 PRO A C 1
ATOM 1333 O O . PRO A 1 173 ? -12.982 -10.188 1.615 1.00 80.69 173 PRO A O 1
ATOM 1336 N N . LEU A 1 174 ? -13.422 -9.754 -0.541 1.00 84.94 174 LEU A N 1
ATOM 1337 C CA . LEU A 1 174 ? -12.037 -9.558 -0.971 1.00 84.94 174 LEU A CA 1
ATOM 1338 C C . LEU A 1 174 ? -11.348 -8.351 -0.318 1.00 84.94 174 LEU A C 1
ATOM 1340 O O . LEU A 1 174 ? -10.191 -8.462 0.079 1.00 84.94 174 LEU A O 1
ATOM 1344 N N . LEU A 1 175 ? -12.034 -7.211 -0.188 1.00 88.94 175 LEU A N 1
ATOM 1345 C CA . LEU A 1 175 ? -11.466 -6.010 0.431 1.00 88.94 175 LEU A CA 1
ATOM 1346 C C . LEU A 1 175 ? -11.269 -6.210 1.930 1.00 88.94 175 LEU A C 1
ATOM 1348 O O . LEU A 1 175 ? -10.212 -5.877 2.465 1.00 88.94 175 LEU A O 1
ATOM 1352 N N . HIS A 1 176 ? -12.252 -6.826 2.582 1.00 88.12 176 HIS A N 1
ATOM 1353 C CA . HIS A 1 176 ? -12.136 -7.173 3.988 1.00 88.12 176 HIS A CA 1
ATOM 1354 C C . HIS A 1 176 ? -10.999 -8.178 4.225 1.00 88.12 176 HIS A C 1
ATOM 1356 O O . HIS A 1 176 ? -10.137 -7.953 5.073 1.00 88.12 176 HIS A O 1
ATOM 1362 N N . ARG A 1 177 ? -10.918 -9.240 3.413 1.00 89.62 177 ARG A N 1
ATOM 1363 C CA . ARG A 1 177 ? -9.811 -10.202 3.459 1.00 89.62 177 ARG A CA 1
ATOM 1364 C C . ARG A 1 177 ? -8.452 -9.526 3.273 1.00 89.62 177 ARG A C 1
ATOM 1366 O O . ARG A 1 177 ? -7.516 -9.878 3.982 1.00 89.62 177 ARG A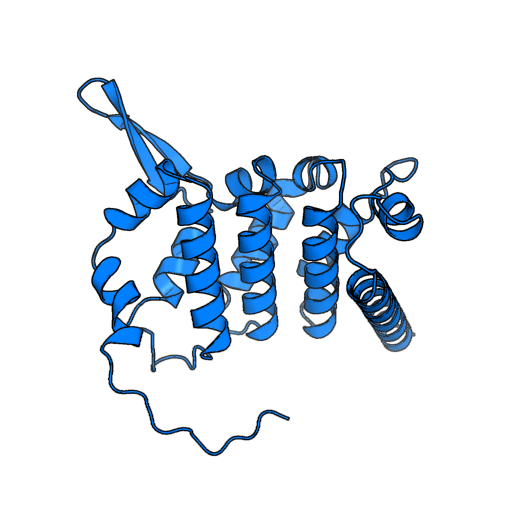 O 1
ATOM 1373 N N . ALA A 1 178 ? -8.327 -8.574 2.348 1.00 93.69 178 ALA A N 1
ATOM 1374 C CA . ALA A 1 178 ? -7.076 -7.851 2.128 1.00 93.69 178 ALA A CA 1
ATOM 1375 C C . ALA A 1 178 ? -6.674 -7.006 3.351 1.00 93.69 178 ALA A C 1
ATOM 1377 O O . ALA A 1 178 ? -5.506 -7.011 3.735 1.00 93.69 178 ALA A O 1
ATOM 1378 N N . ALA A 1 179 ? -7.634 -6.348 4.010 1.00 94.00 179 ALA A N 1
ATOM 1379 C CA . ALA A 1 179 ? -7.393 -5.612 5.253 1.00 94.00 179 ALA A CA 1
ATOM 1380 C C . ALA A 1 179 ? -6.931 -6.541 6.390 1.00 94.00 179 ALA A C 1
ATOM 1382 O O . ALA A 1 179 ? -5.940 -6.253 7.060 1.00 94.00 179 ALA A O 1
ATOM 1383 N N . LEU A 1 180 ? -7.588 -7.694 6.562 1.00 93.12 180 LEU A N 1
ATOM 1384 C CA . LEU A 1 180 ? -7.187 -8.705 7.546 1.00 93.12 180 LEU A CA 1
ATOM 1385 C C . LEU A 1 180 ? -5.810 -9.301 7.234 1.00 93.12 180 LEU A C 1
ATOM 1387 O O . LEU A 1 180 ? -5.005 -9.488 8.141 1.00 93.12 180 LEU A O 1
ATOM 1391 N N . SER A 1 181 ? -5.510 -9.556 5.959 1.00 94.25 181 SER A N 1
ATOM 1392 C CA . SER A 1 181 ? -4.194 -10.037 5.526 1.00 94.25 181 SER A CA 1
ATOM 1393 C C . SER A 1 181 ? -3.092 -9.026 5.837 1.00 94.25 181 SER A C 1
ATOM 1395 O O . SER A 1 181 ? -1.997 -9.426 6.216 1.00 94.25 181 SER A O 1
ATOM 1397 N N . PHE A 1 182 ? -3.373 -7.728 5.706 1.00 96.31 182 PHE A N 1
ATOM 1398 C CA . PHE A 1 182 ? -2.431 -6.677 6.082 1.00 96.31 182 PHE A CA 1
ATOM 1399 C C . PHE A 1 182 ? -2.198 -6.627 7.600 1.00 96.31 182 PHE A C 1
ATOM 1401 O O . PHE A 1 182 ? -1.053 -6.560 8.040 1.00 96.31 182 PHE A O 1
ATOM 1408 N N . LEU A 1 183 ? -3.260 -6.733 8.407 1.00 94.88 183 LEU A N 1
ATOM 1409 C CA . LEU A 1 183 ? -3.136 -6.830 9.868 1.00 94.88 183 LEU A CA 1
ATOM 1410 C C . LEU A 1 183 ? -2.346 -8.070 10.300 1.00 94.88 183 LEU A C 1
ATOM 1412 O O . LEU A 1 183 ? -1.525 -7.986 11.211 1.00 94.88 183 LEU A O 1
ATOM 1416 N N . LEU A 1 184 ? -2.571 -9.205 9.635 1.00 94.06 184 LEU A N 1
ATOM 1417 C CA . LEU A 1 184 ? -1.823 -10.434 9.877 1.00 94.06 184 LEU A CA 1
ATOM 1418 C C . LEU A 1 184 ? -0.334 -10.252 9.563 1.00 94.06 184 LEU A C 1
ATOM 1420 O O . LEU A 1 184 ? 0.490 -10.643 10.383 1.00 94.06 184 LEU A O 1
ATOM 1424 N N . ALA A 1 185 ? 0.006 -9.619 8.436 1.00 94.88 185 ALA A N 1
ATOM 1425 C CA . ALA A 1 185 ? 1.396 -9.339 8.073 1.00 94.88 185 ALA A CA 1
ATOM 1426 C C . ALA A 1 185 ? 2.093 -8.465 9.131 1.00 94.88 185 ALA A C 1
ATOM 1428 O O . ALA A 1 185 ? 3.193 -8.788 9.569 1.00 94.88 185 ALA A O 1
ATOM 1429 N N . LEU A 1 186 ? 1.425 -7.410 9.625 1.00 94.25 186 LEU A N 1
ATOM 1430 C CA . LEU A 1 186 ? 1.948 -6.576 10.721 1.00 94.25 186 LEU A CA 1
ATOM 1431 C C . LEU A 1 186 ? 2.210 -7.379 12.000 1.00 94.25 186 LEU A C 1
ATOM 1433 O O . LEU A 1 186 ? 3.155 -7.083 12.732 1.00 94.25 186 LEU A O 1
ATOM 1437 N N . TRP A 1 187 ? 1.370 -8.377 12.274 1.00 91.50 187 TRP A N 1
ATOM 1438 C CA . TRP A 1 187 ? 1.511 -9.240 13.441 1.00 91.50 187 TRP A CA 1
ATOM 1439 C C . TRP A 1 187 ? 2.666 -10.232 13.289 1.00 91.50 187 TRP A C 1
ATOM 1441 O O . TRP A 1 187 ? 3.420 -10.447 14.234 1.00 91.50 187 TRP A O 1
ATOM 1451 N N . GLN A 1 188 ? 2.794 -10.846 12.113 1.00 91.31 188 GLN A N 1
ATOM 1452 C CA . GLN A 1 188 ? 3.820 -11.849 11.824 1.00 91.31 188 GLN A CA 1
ATOM 1453 C C . GLN A 1 188 ? 5.222 -11.241 11.757 1.00 91.31 188 GLN A C 1
ATOM 1455 O O . GLN A 1 188 ? 6.163 -11.844 12.259 1.00 91.31 188 GLN A O 1
ATOM 1460 N N . ASP A 1 189 ? 5.347 -10.037 11.201 1.00 89.44 189 ASP A N 1
ATOM 1461 C CA . ASP A 1 189 ? 6.620 -9.319 11.064 1.00 89.44 189 ASP A CA 1
ATOM 1462 C C . ASP A 1 189 ? 6.975 -8.482 12.311 1.00 89.44 189 ASP A C 1
ATOM 1464 O O . ASP A 1 189 ? 7.748 -7.528 12.240 1.00 89.44 189 ASP A O 1
ATOM 1468 N N . CYS A 1 190 ? 6.371 -8.796 13.465 1.00 82.06 190 CYS A N 1
ATOM 1469 C CA . CYS A 1 190 ? 6.645 -8.168 14.762 1.00 82.06 190 CYS A CA 1
ATOM 1470 C C . CYS A 1 190 ? 6.644 -6.627 14.724 1.00 82.06 190 CYS A C 1
ATOM 1472 O O . CYS A 1 190 ? 7.499 -5.967 15.321 1.00 82.06 190 CYS A O 1
ATOM 1474 N N . ARG A 1 191 ? 5.671 -6.007 14.039 1.00 87.69 191 ARG A N 1
ATOM 1475 C CA . ARG A 1 191 ? 5.495 -4.542 14.050 1.00 87.69 191 ARG A CA 1
ATOM 1476 C C . ARG A 1 191 ? 4.819 -4.095 15.346 1.00 87.69 191 ARG A C 1
ATOM 1478 O O . ARG A 1 191 ? 3.736 -3.506 15.338 1.00 87.69 191 ARG A O 1
ATOM 1485 N N . ASP A 1 192 ? 5.481 -4.367 16.469 1.00 85.38 192 ASP A N 1
ATOM 1486 C CA . ASP A 1 192 ? 4.944 -4.266 17.828 1.00 85.38 192 ASP A CA 1
ATOM 1487 C C . ASP A 1 192 ? 4.389 -2.880 18.153 1.00 85.38 192 ASP A C 1
ATOM 1489 O O . ASP A 1 192 ? 3.335 -2.772 18.778 1.00 85.38 192 ASP A O 1
ATOM 1493 N N . SER A 1 193 ? 5.033 -1.809 17.680 1.00 89.31 193 SER A N 1
ATOM 1494 C CA . SER A 1 193 ? 4.536 -0.439 17.855 1.00 89.31 193 SER A CA 1
ATOM 1495 C C . SER A 1 193 ? 3.158 -0.248 17.219 1.00 89.31 193 SER A C 1
ATOM 1497 O O . SER A 1 193 ? 2.252 0.273 17.866 1.00 89.31 193 SER A O 1
ATOM 1499 N N . ALA A 1 194 ? 2.962 -0.713 15.982 1.00 90.25 194 ALA A N 1
ATOM 1500 C CA . ALA A 1 194 ? 1.679 -0.612 15.289 1.00 90.25 194 ALA A CA 1
ATOM 1501 C C . ALA A 1 194 ? 0.620 -1.502 15.953 1.00 90.25 194 ALA A C 1
ATOM 1503 O O . ALA A 1 194 ? -0.492 -1.047 16.228 1.00 90.25 194 ALA A O 1
ATOM 1504 N N . ILE A 1 195 ? 0.976 -2.751 16.268 1.00 90.88 195 ILE A N 1
ATOM 1505 C CA . ILE A 1 195 ? 0.070 -3.706 16.916 1.00 90.88 195 ILE A CA 1
ATOM 1506 C C . ILE A 1 195 ? -0.347 -3.219 18.309 1.00 90.88 195 ILE A C 1
ATOM 1508 O O . ILE A 1 195 ? -1.525 -3.291 18.652 1.00 90.88 195 ILE A O 1
ATOM 1512 N N . SER A 1 196 ? 0.572 -2.662 19.098 1.00 90.31 196 SER A N 1
ATOM 1513 C CA . SER A 1 196 ? 0.281 -2.087 20.417 1.00 90.31 196 SER A CA 1
ATOM 1514 C C . SER A 1 196 ? -0.773 -0.981 20.330 1.00 90.31 196 SER A C 1
ATOM 1516 O O . SER A 1 196 ? -1.729 -0.974 21.108 1.00 90.31 196 SER A O 1
ATOM 1518 N N . VAL A 1 197 ? -0.664 -0.097 19.331 1.00 91.88 197 VAL A N 1
ATOM 1519 C CA . VAL A 1 197 ? -1.661 0.957 19.094 1.00 91.88 197 VAL A CA 1
ATOM 1520 C C . VAL A 1 197 ? -3.003 0.373 18.668 1.00 91.88 197 VAL A C 1
ATOM 1522 O O . VAL A 1 197 ? -4.033 0.763 19.217 1.00 91.88 197 VAL A O 1
ATOM 1525 N N . LEU A 1 198 ? -3.007 -0.576 17.728 1.00 92.25 198 LEU A N 1
ATOM 1526 C CA . LEU A 1 198 ? -4.230 -1.210 17.225 1.00 92.25 198 LEU A CA 1
ATOM 1527 C C . LEU A 1 198 ? -4.994 -1.938 18.335 1.00 92.25 198 LEU A C 1
ATOM 1529 O O . LEU A 1 198 ? -6.202 -1.763 18.469 1.00 92.25 198 LEU A O 1
ATOM 1533 N N . ARG A 1 199 ? -4.289 -2.680 19.195 1.00 91.38 199 ARG A N 1
ATOM 1534 C CA . ARG A 1 199 ? -4.882 -3.417 20.321 1.00 91.38 199 ARG A CA 1
ATOM 1535 C C . ARG A 1 199 ? -5.574 -2.524 21.349 1.00 91.38 199 ARG A C 1
ATOM 1537 O O . ARG A 1 199 ? -6.468 -3.008 22.040 1.00 91.38 199 ARG A O 1
ATOM 1544 N N . LYS A 1 200 ? -5.144 -1.264 21.478 1.00 90.56 200 LYS A N 1
ATOM 1545 C CA . LYS A 1 200 ? -5.743 -0.266 22.378 1.00 90.56 200 LYS A CA 1
ATOM 1546 C C . LYS A 1 200 ? -6.977 0.417 21.770 1.00 90.56 200 LYS A C 1
ATOM 1548 O O . LYS A 1 200 ? -7.673 1.129 22.489 1.00 90.56 200 LYS A O 1
ATOM 1553 N N . LYS A 1 201 ? -7.255 0.248 20.469 1.00 91.25 201 LYS A N 1
ATOM 1554 C CA . LYS A 1 201 ? -8.421 0.866 19.821 1.00 91.25 201 LYS A CA 1
ATOM 1555 C C . LYS A 1 201 ? -9.713 0.190 20.264 1.00 91.25 201 LYS A C 1
ATOM 1557 O O . LYS A 1 201 ? -9.809 -1.036 20.339 1.00 91.25 201 LYS A O 1
ATOM 1562 N N . GLU A 1 202 ? -10.726 1.009 20.522 1.00 89.06 202 GLU A N 1
ATOM 1563 C CA . GLU A 1 202 ? -12.054 0.528 20.884 1.00 89.06 202 GLU A CA 1
ATOM 1564 C C . GLU A 1 202 ? -12.606 -0.411 19.811 1.00 89.06 202 GLU A C 1
ATOM 1566 O O . GLU A 1 202 ? -12.477 -0.157 18.613 1.00 89.06 202 GLU A O 1
ATOM 1571 N N . ARG A 1 203 ? -13.232 -1.506 20.254 1.00 87.56 203 ARG A N 1
ATOM 1572 C CA . ARG A 1 203 ? -13.889 -2.504 19.393 1.00 87.56 203 ARG A CA 1
ATOM 1573 C C . ARG A 1 203 ? -12.974 -3.190 18.374 1.00 87.56 203 ARG A C 1
ATOM 1575 O O . ARG A 1 203 ? -13.472 -3.967 17.569 1.00 87.56 203 ARG A O 1
ATOM 1582 N N . PHE A 1 204 ? -11.654 -2.990 18.431 1.00 91.75 204 PHE A N 1
ATOM 1583 C CA . PHE A 1 204 ? -10.705 -3.634 17.518 1.00 91.75 204 PHE A CA 1
ATOM 1584 C C . PHE A 1 204 ? -10.887 -5.159 17.489 1.00 91.75 204 PHE A C 1
ATOM 1586 O O . PHE A 1 204 ? -11.081 -5.742 16.427 1.00 91.75 204 PHE A O 1
ATOM 1593 N N . TRP A 1 205 ? -10.903 -5.797 18.661 1.00 91.06 205 TRP A N 1
ATOM 1594 C CA . TRP A 1 205 ? -11.050 -7.249 18.793 1.00 91.06 205 TRP A CA 1
ATOM 1595 C C . TRP A 1 205 ? -12.426 -7.771 18.387 1.00 91.06 205 TRP A C 1
ATOM 1597 O O . TRP A 1 205 ? -12.523 -8.813 17.743 1.00 91.06 205 TRP A O 1
ATOM 1607 N N . GLU A 1 206 ? -13.481 -7.038 18.736 1.00 89.56 206 GLU A N 1
ATOM 1608 C CA . GLU A 1 206 ? -14.851 -7.337 18.312 1.00 89.56 206 GLU A CA 1
ATOM 1609 C C . GLU A 1 206 ? -14.933 -7.334 16.779 1.00 89.56 206 GLU A C 1
ATOM 1611 O O . GLU A 1 206 ? -15.337 -8.320 16.168 1.00 89.56 206 GLU A O 1
ATOM 1616 N N . ASN A 1 207 ? -14.446 -6.267 16.146 1.00 88.88 207 ASN A N 1
ATOM 1617 C CA . ASN A 1 207 ? -14.436 -6.096 14.696 1.00 88.88 207 ASN A CA 1
ATOM 1618 C C . ASN A 1 207 ? -13.585 -7.160 13.985 1.00 88.88 207 ASN A C 1
ATOM 1620 O O . ASN A 1 207 ? -14.020 -7.728 12.986 1.00 88.88 207 ASN A O 1
ATOM 1624 N N . LEU A 1 208 ? -12.413 -7.490 14.536 1.00 88.19 208 LEU A N 1
ATOM 1625 C CA . LEU A 1 208 ? -11.520 -8.520 13.999 1.00 88.19 208 LEU A CA 1
ATOM 1626 C C . LEU A 1 208 ? -12.151 -9.922 14.023 1.00 88.19 208 LEU A C 1
ATOM 1628 O O . LEU A 1 208 ? -11.939 -10.714 13.107 1.00 88.19 208 LEU A O 1
ATOM 1632 N N . THR A 1 209 ? -12.911 -10.241 15.072 1.00 86.88 209 THR A N 1
ATOM 1633 C CA . THR A 1 209 ? -13.477 -11.584 15.291 1.00 86.88 209 THR A CA 1
ATOM 1634 C C . THR A 1 209 ? -14.899 -11.748 14.760 1.00 86.88 209 THR A C 1
ATOM 1636 O O . THR A 1 209 ? -15.336 -12.878 14.546 1.00 86.88 209 THR A O 1
ATOM 1639 N N . THR A 1 210 ? -15.604 -10.649 14.473 1.00 83.62 210 THR A N 1
ATOM 1640 C CA . THR A 1 210 ? -16.977 -10.656 13.935 1.00 83.62 210 THR A CA 1
ATOM 1641 C C . THR A 1 210 ? -17.155 -11.607 12.741 1.00 83.62 210 THR A C 1
ATOM 1643 O O . THR A 1 210 ? -18.121 -12.365 12.753 1.00 83.62 210 THR A O 1
ATOM 1646 N N . PRO A 1 211 ? -16.248 -11.681 11.745 1.00 77.62 211 PRO A N 1
ATOM 1647 C CA . PRO A 1 211 ? -16.413 -12.599 10.610 1.00 77.62 211 PRO A CA 1
ATOM 1648 C C . PRO A 1 211 ? -16.370 -14.086 10.969 1.00 77.62 211 PRO A C 1
ATOM 1650 O O . PRO A 1 211 ? -16.889 -14.901 10.216 1.00 77.62 211 PRO A O 1
ATOM 1653 N N . LEU A 1 212 ? -15.728 -14.447 12.084 1.00 78.56 212 LEU A N 1
ATOM 1654 C CA . LEU A 1 212 ? -15.585 -15.839 12.522 1.00 78.56 212 LEU A CA 1
ATOM 1655 C C . LEU A 1 212 ? -16.829 -16.340 13.259 1.00 78.56 212 LEU A C 1
ATOM 1657 O O . LEU A 1 212 ? -17.141 -17.526 13.204 1.00 78.56 212 LEU A O 1
ATOM 1661 N N . PHE A 1 213 ? -17.519 -15.436 13.956 1.00 80.25 213 PHE A N 1
ATOM 1662 C CA . PHE A 1 213 ? -18.662 -15.760 14.815 1.00 80.25 213 PHE A CA 1
ATOM 1663 C C . PHE A 1 213 ? -19.993 -15.206 14.292 1.00 80.25 213 PHE A C 1
ATOM 1665 O O . PHE A 1 213 ? -21.048 -15.497 14.852 1.00 80.25 213 PHE A O 1
ATOM 1672 N N . GLY A 1 214 ? -19.954 -14.395 13.235 1.00 67.69 214 GLY A N 1
ATOM 1673 C CA . GLY A 1 214 ? -21.123 -13.815 12.594 1.00 67.69 214 GLY A CA 1
ATOM 1674 C C . GLY A 1 214 ? -21.841 -14.807 11.683 1.00 67.69 214 GLY A C 1
ATOM 1675 O O . GLY A 1 214 ? -21.241 -15.710 11.100 1.00 67.69 214 GLY A O 1
ATOM 1676 N N . THR A 1 215 ? -23.148 -14.619 11.528 1.00 62.25 215 THR A N 1
ATOM 1677 C CA . THR A 1 215 ? -23.958 -15.403 10.596 1.00 62.25 215 THR A CA 1
ATOM 1678 C C . THR A 1 215 ? -23.523 -15.082 9.166 1.00 62.25 215 THR A C 1
ATOM 1680 O O . THR A 1 215 ? -23.680 -13.949 8.705 1.00 62.25 215 THR A O 1
ATOM 1683 N N . LEU A 1 216 ? -22.964 -16.066 8.457 1.00 59.47 216 LEU A N 1
ATOM 1684 C CA . LEU A 1 216 ? -22.631 -15.924 7.040 1.00 59.47 216 LEU A CA 1
ATOM 1685 C C . LEU A 1 216 ? -23.911 -15.577 6.272 1.00 59.47 216 LEU A C 1
ATOM 1687 O O . LEU A 1 216 ? -24.895 -16.315 6.332 1.00 59.47 216 LEU A O 1
ATOM 1691 N N . SER A 1 217 ? -23.908 -14.446 5.563 1.00 56.84 217 SER A N 1
ATOM 1692 C CA . SER A 1 217 ? -24.990 -14.159 4.620 1.00 56.84 217 SER A CA 1
ATOM 1693 C C . SER A 1 217 ? -25.006 -15.258 3.551 1.00 56.84 217 SER A C 1
ATOM 1695 O O . SER A 1 217 ? -23.928 -15.670 3.109 1.00 56.84 217 SER A O 1
ATOM 1697 N N . PRO A 1 218 ? -26.186 -15.764 3.151 1.00 52.28 218 PRO A N 1
ATOM 1698 C CA . PRO A 1 218 ? -26.268 -16.785 2.117 1.00 52.28 218 PRO A CA 1
ATOM 1699 C C . PRO A 1 218 ? -25.580 -16.282 0.838 1.00 52.28 218 PRO A C 1
ATOM 1701 O O . PRO A 1 218 ? -25.659 -15.082 0.543 1.00 52.28 218 PRO A O 1
ATOM 1704 N N . PRO A 1 219 ? -24.886 -17.161 0.090 1.00 52.25 219 PRO A N 1
ATOM 1705 C CA . PRO A 1 219 ? -24.243 -16.768 -1.154 1.00 52.25 219 PRO A CA 1
ATOM 1706 C C . PRO A 1 219 ? -25.311 -16.177 -2.075 1.00 52.25 219 PRO A C 1
ATOM 1708 O O . PRO A 1 219 ? -26.283 -16.838 -2.422 1.00 52.25 219 PRO A O 1
ATOM 1711 N N . SER A 1 220 ? -25.170 -14.897 -2.408 1.00 50.25 220 SER A N 1
ATOM 1712 C CA . SER A 1 220 ? -26.000 -14.277 -3.435 1.00 50.25 220 SER A CA 1
ATOM 1713 C C . SER A 1 220 ? -25.505 -14.788 -4.789 1.00 50.25 220 SER A C 1
ATOM 1715 O O . SER A 1 220 ? -24.304 -14.723 -5.045 1.00 50.25 220 SER A O 1
ATOM 1717 N N . ASP A 1 221 ? -26.410 -15.290 -5.634 1.00 38.38 221 ASP A N 1
ATOM 1718 C CA . ASP A 1 221 ? -26.168 -15.871 -6.971 1.00 38.38 221 ASP A CA 1
ATOM 1719 C C . ASP A 1 221 ? -25.626 -14.872 -8.020 1.00 38.38 221 ASP A C 1
ATOM 1721 O O . ASP A 1 221 ? -25.934 -14.943 -9.209 1.00 38.38 221 ASP A O 1
ATOM 1725 N N . THR A 1 222 ? -24.810 -13.903 -7.623 1.00 41.59 222 THR A N 1
ATOM 1726 C CA . THR A 1 222 ? -24.107 -13.029 -8.558 1.00 41.59 222 THR A CA 1
ATOM 1727 C C . THR A 1 222 ? -22.738 -13.616 -8.838 1.00 41.59 222 THR A C 1
ATOM 1729 O O . THR A 1 222 ? -21.751 -13.304 -8.175 1.00 41.59 222 THR A O 1
ATOM 1732 N N . THR A 1 223 ? -22.710 -14.489 -9.841 1.00 37.31 223 THR A N 1
ATOM 1733 C CA . THR A 1 223 ? -21.524 -14.817 -10.630 1.00 37.31 223 THR A CA 1
ATOM 1734 C C . THR A 1 223 ? -20.731 -13.544 -10.933 1.00 37.31 223 THR A C 1
ATOM 1736 O O . THR A 1 223 ? -21.213 -12.668 -11.652 1.00 37.31 223 THR A O 1
ATOM 1739 N N . GLU A 1 224 ? -19.526 -13.440 -10.376 1.00 36.97 224 GLU A N 1
ATOM 1740 C CA . GLU A 1 224 ? -18.521 -12.480 -10.825 1.00 36.97 224 GLU A CA 1
ATOM 1741 C C . GLU A 1 224 ? -18.137 -12.838 -12.273 1.00 36.97 224 GLU A C 1
ATOM 1743 O O . GLU A 1 224 ? -17.544 -13.890 -12.520 1.00 36.97 224 GLU A O 1
ATOM 1748 N N . VAL A 1 225 ? -18.506 -11.974 -13.223 1.00 31.75 225 VAL A N 1
ATOM 1749 C CA . VAL A 1 225 ? -17.951 -11.920 -14.587 1.00 31.75 225 VAL A CA 1
ATOM 1750 C C . VAL A 1 225 ? -17.145 -10.635 -14.714 1.00 31.75 225 VAL A C 1
ATOM 1752 O O . VAL A 1 225 ? -17.669 -9.576 -14.296 1.00 31.75 225 VAL A O 1
#

Secondary structure (DSSP, 8-state):
-HHHHHHHHHHHHHHHHHHHHHS-S-SSPPHHHHHHHS--SSS--HHHHHHHGGG--S-THHHHHHHHHHHHHHHH-SS-HHHHHGGGHHHHHHHHHHHHH-TTS-HHHHHHHHHHHHHHHHH-HHHHHHHH-EEEEE-TTS-EEEEE-TT-THHHHHHHH-TTTBTTB---HHHHHHHHHHHHHHHHTT-HHHHHHHHTSTTHHHHHHHHHHS-PPPPP-----

Sequence (225 aa):
PGQILIQSVKLAFSVTNNVIRLKPPSDVASPLEQALTQPGGHGNNLIAVLAKYIYHKHDPALPRLAIQLLKRLATVAPMSVYACLGSDAAAIRDAFLTRLQSKTEDMRVKVMILEFLAVAVETQPGLIELFLNLEVKDGSEGSKEFLLGEWSCLHVVLDLIDSKQQGKYWCPPLLHRAALSFLLALWQDCRDSAISVLRKKERFWENLTTPLFGTLSPPSDTTEV

InterPro domains:
  IPR044840 Nucleoporin Nup188 [PTHR31431] (3-224)
  IPR048883 Nucleoporin Nup188, N-terminal subdomain III [PF21093] (2-134)